Protein AF-0000000069455446 (afdb_homodimer)

Radius of gyration: 19.0 Å; Cα contacts (8 Å, |Δi|>4): 502; chains: 2; bounding box: 40×60×53 Å

Organism: Araneus ventricosus (NCBI:txid182803)

Solvent-accessible surface area (backbone atoms only — not comparable to full-atom values): 12863 Å² total; per-residue (Å²): 74,39,61,19,60,67,34,65,55,27,38,31,13,45,78,59,56,72,69,46,87,55,67,74,45,71,46,63,80,86,41,63,48,70,43,60,63,59,52,70,41,54,30,54,23,34,32,64,44,58,45,73,60,80,94,42,78,41,82,45,72,34,31,24,26,74,41,66,56,68,32,36,45,6,37,55,52,36,40,75,60,37,28,29,42,31,38,63,79,43,26,34,32,38,93,90,42,79,30,66,50,75,70,37,65,33,61,67,65,61,56,84,63,74,73,72,78,125,81,40,61,18,61,66,33,67,54,27,37,31,12,46,77,59,57,73,69,46,87,53,67,75,45,72,46,61,80,86,40,62,47,71,42,61,64,59,51,71,43,52,31,54,23,33,34,65,45,57,43,75,59,81,95,41,78,40,80,46,72,32,32,25,28,74,42,65,56,67,32,36,44,6,38,54,51,37,39,75,59,37,26,29,42,30,39,64,79,45,26,33,31,37,93,91,40,80,30,70,52,71,69,43,71,39,62,66,65,61,60,82,63,75,74,71,80,124

Secondary structure (DSSP, 8-state):
-EE-TT-SS-EEEHHHHTTSSSPPEEPPTT-EEE-TTS-EEEEEEEEEEEEEETTEEEEEEEEEE--SSSEEE-HHHHHHTT-EEETTTTEEEETTEEEESS--------S-------/-EE-TT-SS-EEEHHHHTTSSSPPEEPPTT-EEE-TTS-EEEEEEEEEEEEEETTEEEEEEEEEE--SSSEEE-HHHHHHTT-EEETTTTEEEETTEEEESS--------S-------

pLDDT: mean 84.2, std 21.76, range [18.45, 97.38]

Foldseek 3Di:
DAEDAPFAAKAAEAVLVVVDPWDWAADDQPDWDADPVRDTWGFGTKTWDWDDAVPDIDTDMHIYTHDDDRIYHYPVRCVVQVWDQDPPVQWIDGPHDTGHRPVCVCPCPPRPPPPPPD/DAEDAPFAFKAAEAVLVVVDPWDWAADDQPDWDADPVRDTWGFGTKTWDWDDAVPDIDTDMHIYTHDDDRIYHYPVRCVVQVWDQDPPVQWIDGPHDTGHRPVPVCCCPPRPPPPPPD

Structure (mmCIF, N/CA/C/O backbone):
data_AF-0000000069455446-model_v1
#
loop_
_entity.id
_entity.type
_entity.pdbx_description
1 polymer 'Peptidase A2 domain-containing protein'
#
loop_
_atom_site.group_PDB
_atom_site.id
_atom_site.type_symbol
_atom_site.label_atom_id
_atom_site.label_alt_id
_atom_site.label_comp_id
_atom_site.label_asym_id
_atom_site.label_entity_id
_atom_site.label_seq_id
_atom_site.pdbx_PDB_ins_code
_atom_site.Cartn_x
_atom_site.Cartn_y
_atom_site.Cartn_z
_atom_site.occupancy
_atom_site.B_iso_or_equiv
_atom_site.auth_seq_id
_atom_site.auth_comp_id
_atom_site.auth_asym_id
_atom_site.auth_atom_id
_atom_site.pdbx_PDB_model_num
ATOM 1 N N . MET A 1 1 ? 3.137 5.133 11.484 1 77.19 1 MET A N 1
ATOM 2 C CA . MET A 1 1 ? 3.039 5.609 10.109 1 77.19 1 MET A CA 1
ATOM 3 C C . MET A 1 1 ? 3.207 4.457 9.125 1 77.19 1 MET A C 1
ATOM 5 O O . MET A 1 1 ? 4.039 3.572 9.328 1 77.19 1 MET A O 1
ATOM 9 N N . LEU A 1 2 ? 2.299 4.398 8.242 1 90.56 2 LEU A N 1
ATOM 10 C CA . LEU A 1 2 ? 2.311 3.32 7.258 1 90.56 2 LEU A CA 1
ATOM 11 C C . LEU A 1 2 ? 2.717 3.844 5.883 1 90.56 2 LEU A C 1
ATOM 13 O O . LEU A 1 2 ? 2.125 4.801 5.379 1 90.56 2 LEU A O 1
ATOM 17 N N . VAL A 1 3 ? 3.84 3.34 5.32 1 94.88 3 VAL A N 1
ATOM 18 C CA . VAL A 1 3 ? 4.215 3.6 3.934 1 94.88 3 VAL A CA 1
ATOM 19 C C . VAL A 1 3 ? 3.453 2.656 3.004 1 94.88 3 VAL A C 1
ATOM 21 O O . VAL A 1 3 ? 3.578 1.435 3.113 1 94.88 3 VAL A O 1
ATOM 24 N N . ASP A 1 4 ? 2.652 3.262 2.139 1 94.06 4 ASP A N 1
ATOM 25 C CA . ASP A 1 4 ? 1.711 2.467 1.359 1 94.06 4 ASP A CA 1
ATOM 26 C C . ASP A 1 4 ? 1.773 2.834 -0.121 1 94.06 4 ASP A C 1
ATOM 28 O O . ASP A 1 4 ? 1.148 3.807 -0.552 1 94.06 4 ASP A O 1
ATOM 32 N N . THR A 1 5 ? 2.414 1.989 -0.936 1 95.62 5 THR A N 1
ATOM 33 C CA . THR A 1 5 ? 2.539 2.23 -2.369 1 95.62 5 THR A CA 1
ATOM 34 C C . THR A 1 5 ? 1.272 1.8 -3.102 1 95.62 5 THR A C 1
ATOM 36 O O . THR A 1 5 ? 1.159 1.981 -4.316 1 95.62 5 THR A O 1
ATOM 39 N N . GLY A 1 6 ? 0.285 1.281 -2.436 1 95.06 6 GLY A N 1
ATOM 40 C CA . GLY A 1 6 ? -1.022 0.986 -3 1 95.06 6 GLY A CA 1
ATOM 41 C C . GLY A 1 6 ? -2.018 2.117 -2.822 1 95.06 6 GLY A C 1
ATOM 42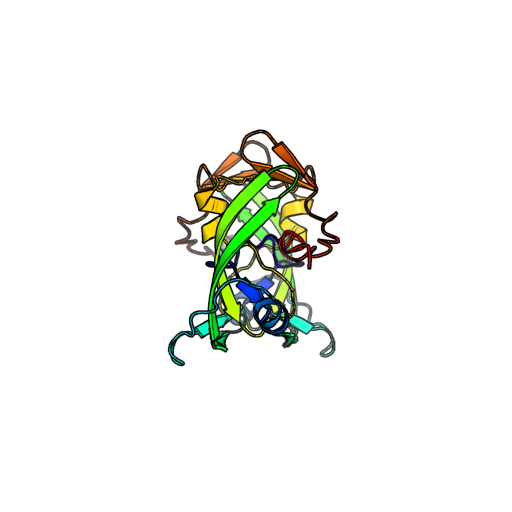 O O . GLY A 1 6 ? -3.084 2.115 -3.441 1 95.06 6 GLY A O 1
ATOM 43 N N . ALA A 1 7 ? -1.676 3.057 -1.975 1 95.62 7 ALA A N 1
ATOM 44 C CA . ALA A 1 7 ? -2.525 4.223 -1.75 1 95.62 7 ALA A CA 1
ATOM 45 C C . ALA A 1 7 ? -2.127 5.375 -2.668 1 95.62 7 ALA A C 1
ATOM 47 O O . ALA A 1 7 ? -0.964 5.785 -2.691 1 95.62 7 ALA A O 1
ATOM 48 N N . THR A 1 8 ? -3.09 5.926 -3.291 1 95.31 8 THR A N 1
ATOM 49 C CA . THR A 1 8 ? -2.799 7 -4.234 1 95.31 8 THR A CA 1
ATOM 50 C C . THR A 1 8 ? -2.496 8.305 -3.498 1 95.31 8 THR A C 1
ATOM 52 O O . THR A 1 8 ? -1.618 9.062 -3.906 1 95.31 8 THR A O 1
ATOM 55 N N . VAL A 1 9 ? -3.211 8.438 -2.389 1 96.25 9 VAL A N 1
ATOM 56 C CA . VAL A 1 9 ? -3.051 9.695 -1.67 1 96.25 9 VAL A CA 1
ATOM 57 C C . VAL A 1 9 ? -2.654 9.422 -0.222 1 96.25 9 VAL A C 1
ATOM 59 O O . VAL A 1 9 ? -2.846 8.312 0.279 1 96.25 9 VAL A O 1
ATOM 62 N N . THR A 1 10 ? -2.125 10.398 0.415 1 96.31 10 THR A N 1
ATOM 63 C CA . THR A 1 10 ? -1.765 10.344 1.828 1 96.31 10 THR A CA 1
ATOM 64 C C . THR A 1 10 ? -2.98 10.625 2.707 1 96.31 10 THR A C 1
ATOM 66 O O . THR A 1 10 ? -3.709 11.594 2.473 1 96.31 10 THR A O 1
ATOM 69 N N . LEU A 1 11 ? -3.146 9.781 3.689 1 96.69 11 LEU A N 1
ATOM 70 C CA . LEU A 1 11 ? -4.367 9.836 4.484 1 96.69 11 LEU A CA 1
ATOM 71 C C . LEU A 1 11 ? -4.043 10.016 5.965 1 96.69 11 LEU A C 1
ATOM 73 O O . LEU A 1 11 ? -3.078 9.438 6.469 1 96.69 11 LEU A O 1
ATOM 77 N N . LEU A 1 12 ? -4.844 10.773 6.598 1 96.5 12 LEU A N 1
ATOM 78 C CA . LEU A 1 12 ? -4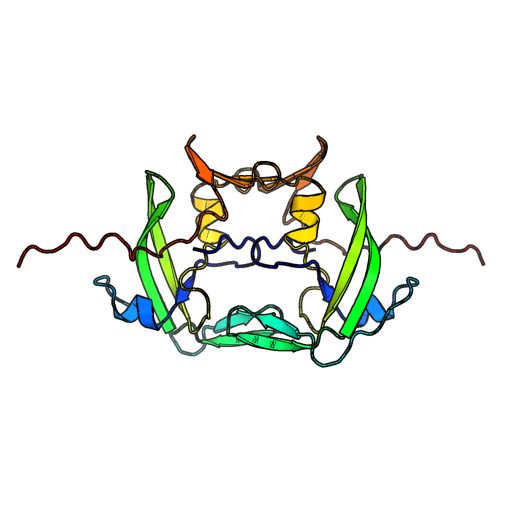.844 10.961 8.047 1 96.5 12 LEU A CA 1
ATOM 79 C C . LEU A 1 12 ? -6.164 10.508 8.656 1 96.5 12 LEU A C 1
ATOM 81 O O . LEU A 1 12 ? -7.234 10.82 8.125 1 96.5 12 LEU A O 1
ATOM 85 N N . ARG A 1 13 ? -6.02 9.797 9.664 1 96.31 13 ARG A N 1
ATOM 86 C CA . ARG A 1 13 ? -7.215 9.297 10.336 1 96.31 13 ARG A CA 1
ATOM 87 C C . ARG A 1 13 ? -8.039 10.438 10.914 1 96.31 13 ARG A C 1
ATOM 89 O O . ARG A 1 13 ? -7.488 11.383 11.484 1 96.31 13 ARG A O 1
ATOM 96 N N . THR A 1 14 ? -9.312 10.273 10.945 1 95.5 14 THR A N 1
ATOM 97 C CA . THR A 1 14 ? -10.25 11.359 11.227 1 95.5 14 THR A CA 1
ATOM 98 C C . THR A 1 14 ? -10.055 11.875 12.648 1 95.5 14 THR A C 1
ATOM 100 O O . THR A 1 14 ? -10.031 13.094 12.875 1 95.5 14 THR A O 1
ATOM 103 N N . ASP A 1 15 ? -9.938 11.047 13.664 1 95.19 15 ASP A N 1
ATOM 104 C CA . ASP A 1 15 ? -9.836 11.477 15.055 1 95.19 15 ASP A CA 1
ATOM 105 C C . ASP A 1 15 ? -8.555 12.273 15.289 1 95.19 15 ASP A C 1
ATOM 107 O O . ASP A 1 15 ? -8.531 13.18 16.125 1 95.19 15 ASP A O 1
ATOM 111 N N . LEU A 1 16 ? -7.504 11.953 14.562 1 93.81 16 LEU A N 1
ATOM 112 C CA . LEU A 1 16 ? -6.25 12.68 14.695 1 93.81 16 LEU A CA 1
ATOM 113 C C . LEU A 1 16 ? -6.34 14.047 14.023 1 93.81 16 LEU A C 1
ATOM 115 O O . LEU A 1 16 ? -5.805 15.031 14.539 1 93.81 16 LEU A O 1
ATOM 119 N N . ALA A 1 17 ? -6.973 14.039 12.883 1 94 17 ALA A N 1
ATOM 120 C CA . ALA A 1 17 ? -7.145 15.305 12.172 1 94 17 ALA A CA 1
ATOM 121 C C . ALA A 1 17 ? -7.852 16.328 13.055 1 94 17 ALA A C 1
ATOM 123 O O . ALA A 1 17 ? -7.523 17.531 13.016 1 94 17 ALA A O 1
ATOM 124 N N . GLN A 1 18 ? -8.789 15.867 13.82 1 91.19 18 GLN A N 1
ATOM 125 C CA . GLN A 1 18 ? -9.609 16.75 14.648 1 91.19 18 GLN A CA 1
ATOM 126 C C . GLN A 1 18 ? -8.797 17.312 15.812 1 91.19 18 GLN A C 1
ATOM 128 O O . GLN A 1 18 ? -9.188 18.312 16.422 1 91.19 18 GLN A O 1
ATOM 133 N N . LYS A 1 19 ? -7.707 16.719 16.047 1 90.38 19 LYS A N 1
ATOM 134 C CA . LYS A 1 19 ? -6.879 17.141 17.172 1 90.38 19 LYS A CA 1
ATOM 135 C C . LYS A 1 19 ? -5.766 18.078 16.719 1 90.38 19 LYS A C 1
ATOM 137 O O . LYS A 1 19 ? -5.051 18.656 17.547 1 90.38 19 LYS A O 1
ATOM 142 N N . LEU A 1 20 ? -5.605 18.203 15.461 1 87.75 20 LEU A N 1
ATOM 143 C CA . LEU A 1 20 ? -4.531 19.031 14.945 1 87.75 20 LEU A CA 1
ATOM 144 C C . LEU A 1 20 ? -4.93 20.516 14.961 1 87.75 20 LEU A C 1
ATOM 146 O O . LEU A 1 20 ? -6.117 20.844 14.938 1 87.75 20 LEU A O 1
ATOM 150 N N . ARG A 1 21 ? -3.91 21.344 14.93 1 84.06 21 ARG A N 1
ATOM 151 C CA . ARG A 1 21 ? -4.129 22.797 14.922 1 84.06 21 ARG A CA 1
ATOM 152 C C . ARG A 1 21 ? -4.391 23.297 13.508 1 84.06 21 ARG A C 1
ATOM 154 O O . ARG A 1 21 ? -4.969 24.375 13.328 1 84.06 21 ARG A O 1
ATOM 161 N N . GLU A 1 22 ? -3.922 22.562 12.578 1 86.69 22 GLU A N 1
ATOM 162 C CA . GLU A 1 22 ? -4.098 22.953 11.18 1 86.69 22 GLU A CA 1
ATOM 163 C C . GLU A 1 22 ? -5.574 23.016 10.805 1 86.69 22 GLU A C 1
ATOM 165 O O . GLU A 1 22 ? -6.391 22.266 11.352 1 86.69 22 GLU A O 1
ATOM 170 N N . GLN A 1 23 ? -5.801 23.922 9.992 1 87.94 23 GLN A N 1
ATOM 171 C CA . GLN A 1 23 ? -7.176 24.078 9.539 1 87.94 23 GLN A CA 1
ATOM 172 C C . GLN A 1 23 ? -7.613 22.891 8.68 1 87.94 23 GLN A C 1
ATOM 174 O O . GLN A 1 23 ? -6.953 22.562 7.691 1 87.94 23 GLN A O 1
ATOM 179 N N . LEU A 1 24 ? -8.703 22.328 9.055 1 89.44 24 LEU A N 1
ATOM 180 C CA . LEU A 1 24 ? -9.352 21.266 8.273 1 89.44 24 LEU A CA 1
ATOM 181 C C . LEU A 1 24 ? -10.359 21.859 7.297 1 89.44 24 LEU A C 1
ATOM 183 O O . LEU A 1 24 ? -11.258 22.609 7.703 1 89.44 24 LEU A O 1
ATOM 187 N N . ILE A 1 25 ? -10.125 21.594 5.984 1 91.25 25 ILE A N 1
ATOM 188 C CA . ILE A 1 25 ? -11.07 22 4.949 1 91.25 25 ILE A CA 1
ATOM 189 C C . ILE A 1 25 ? -11.953 20.812 4.555 1 91.25 25 ILE A C 1
ATOM 191 O O . ILE A 1 25 ? -11.477 19.875 3.916 1 91.25 25 ILE A O 1
ATOM 195 N N . TYR A 1 26 ? -13.164 20.953 4.859 1 88.19 26 TYR A N 1
ATOM 196 C CA . TYR A 1 26 ? -14.086 19.859 4.602 1 88.19 26 TYR A CA 1
ATOM 197 C C . TYR A 1 26 ? -14.391 19.734 3.111 1 88.19 26 TYR A C 1
ATOM 199 O O . TYR A 1 26 ? -14.469 20.75 2.402 1 88.19 26 TYR A O 1
ATOM 207 N N . THR A 1 27 ? -14.336 18.531 2.658 1 81.88 27 THR A N 1
ATOM 208 C CA . THR A 1 27 ? -14.633 18.266 1.256 1 81.88 27 THR A CA 1
ATOM 209 C C . THR A 1 27 ? -16.078 17.781 1.087 1 81.88 27 THR A C 1
ATOM 211 O O . THR A 1 27 ? -16.719 17.375 2.057 1 81.88 27 THR A O 1
ATOM 214 N N . ALA A 1 28 ? -16.5 17.875 -0.213 1 79.62 28 ALA A N 1
ATOM 215 C CA . ALA A 1 28 ? -17.844 17.406 -0.529 1 79.62 28 ALA A CA 1
ATOM 216 C C . ALA A 1 28 ? -17.984 15.906 -0.268 1 79.62 28 ALA A C 1
ATOM 218 O O . ALA A 1 28 ? -17 15.164 -0.376 1 79.62 28 ALA A O 1
ATOM 219 N N . SER A 1 29 ? -19.188 15.539 0.011 1 73.06 29 SER A N 1
ATOM 220 C CA . SER A 1 29 ? -19.469 14.172 0.435 1 73.06 29 SER A CA 1
ATOM 221 C C . SER A 1 29 ? -19.344 13.195 -0.729 1 73.06 29 SER A C 1
ATOM 223 O O . SER A 1 29 ? -19.281 11.977 -0.524 1 73.06 29 SER A O 1
ATOM 225 N N . ASN A 1 30 ? -19.141 13.547 -1.867 1 82.94 30 ASN A N 1
ATOM 226 C CA . ASN A 1 30 ? -19.109 12.617 -2.992 1 82.94 30 ASN A CA 1
ATOM 227 C C . ASN A 1 30 ? -17.688 12.219 -3.359 1 82.94 30 ASN A C 1
ATOM 229 O O . ASN A 1 30 ? -17.484 11.422 -4.273 1 82.94 30 ASN A O 1
ATOM 233 N N . ILE A 1 31 ? -16.812 12.766 -2.625 1 83.88 31 ILE A N 1
ATOM 234 C CA . ILE A 1 31 ? -15.438 12.344 -2.816 1 83.88 31 ILE A CA 1
ATOM 235 C C . ILE A 1 31 ? -15.094 11.227 -1.835 1 83.88 31 ILE A C 1
ATOM 237 O O . ILE A 1 31 ? -15.359 11.344 -0.635 1 83.88 31 ILE A O 1
ATOM 241 N N . SER A 1 32 ? -14.641 10.078 -2.428 1 92.44 32 SER A N 1
ATOM 242 C CA . SER A 1 32 ? -14.406 8.938 -1.552 1 92.44 32 SER A CA 1
ATOM 243 C C . SER A 1 32 ? -13.047 8.297 -1.829 1 92.44 32 SER A C 1
ATOM 245 O O . SER A 1 32 ? -12.43 8.57 -2.859 1 92.44 32 SER A O 1
ATOM 247 N N . VAL A 1 33 ? -12.594 7.621 -0.844 1 92.31 33 VAL A N 1
ATOM 248 C CA . VAL A 1 33 ? -11.445 6.73 -0.967 1 92.31 33 VAL A CA 1
ATOM 249 C C . VAL A 1 33 ? -11.922 5.285 -1.102 1 92.31 33 VAL A C 1
ATOM 251 O O . VAL A 1 33 ? -12.812 4.848 -0.366 1 92.31 33 VAL A O 1
ATOM 254 N N . LYS A 1 34 ? -11.344 4.594 -2.098 1 94.88 34 LYS A N 1
ATOM 255 C CA . LYS A 1 34 ? -11.727 3.209 -2.359 1 94.88 34 LYS A CA 1
ATOM 256 C C . LYS A 1 34 ? -10.68 2.24 -1.811 1 94.88 34 LYS A C 1
ATOM 258 O O . LYS A 1 34 ? -9.477 2.449 -1.991 1 94.88 34 LYS A O 1
ATOM 263 N N . THR A 1 35 ? -11.172 1.222 -1.132 1 94.94 35 THR A N 1
ATOM 264 C CA . THR A 1 35 ? -10.273 0.232 -0.547 1 94.94 35 THR A CA 1
ATOM 265 C C . THR A 1 35 ? -10.047 -0.93 -1.511 1 94.94 35 THR A C 1
ATOM 267 O O . THR A 1 35 ? -10.633 -0.963 -2.598 1 94.94 35 THR A O 1
ATOM 270 N N . ALA A 1 36 ? -9.234 -1.883 -1.102 1 93.88 36 ALA A N 1
ATOM 271 C CA . ALA A 1 36 ? -8.875 -3.037 -1.924 1 93.88 36 ALA A CA 1
ATOM 272 C C . ALA A 1 36 ? -10.117 -3.857 -2.281 1 93.88 36 ALA A C 1
ATOM 274 O O . ALA A 1 36 ? -10.172 -4.48 -3.344 1 93.88 36 ALA A O 1
ATOM 275 N N . THR A 1 37 ? -11.133 -3.85 -1.436 1 94.69 37 THR A N 1
ATOM 276 C CA . THR A 1 37 ? -12.328 -4.648 -1.669 1 94.69 37 THR A CA 1
ATOM 277 C C . THR A 1 37 ? -13.359 -3.861 -2.48 1 94.69 37 THR A C 1
ATOM 279 O O . THR A 1 37 ? -14.406 -4.391 -2.84 1 94.69 37 THR A O 1
ATOM 282 N N . GLY A 1 38 ? -13.078 -2.592 -2.715 1 94 38 GLY A N 1
ATOM 283 C CA . GLY A 1 38 ? -14 -1.751 -3.459 1 94 38 GLY A CA 1
ATOM 284 C C . GLY A 1 38 ? -14.906 -0.921 -2.564 1 94 38 GLY A C 1
ATOM 285 O O . GLY A 1 38 ? -15.688 -0.105 -3.051 1 94 38 GLY A O 1
ATOM 286 N N . GLU A 1 39 ? -14.789 -1.171 -1.316 1 92.69 39 GLU A N 1
ATOM 287 C CA . GLU A 1 39 ? -15.555 -0.353 -0.383 1 92.69 39 GLU A CA 1
ATOM 288 C C . GLU A 1 39 ? -15.109 1.105 -0.431 1 92.69 39 GLU A C 1
ATOM 290 O O . GLU A 1 39 ? -13.914 1.393 -0.518 1 92.69 39 GLU A O 1
ATOM 295 N N . LYS A 1 40 ? -16.078 1.927 -0.276 1 92.44 40 LYS A N 1
ATOM 296 C CA . LYS A 1 40 ? -15.789 3.357 -0.307 1 92.44 40 LYS A CA 1
ATOM 297 C C . LYS A 1 40 ? -15.977 3.986 1.071 1 92.44 40 LYS A C 1
ATOM 299 O O . LYS A 1 40 ? -16.906 3.635 1.798 1 92.44 40 LYS A O 1
ATOM 304 N N . THR A 1 41 ? -15.062 4.816 1.396 1 92.31 41 THR A N 1
ATOM 305 C CA . THR A 1 41 ? -15.234 5.68 2.559 1 92.31 41 THR A CA 1
ATOM 306 C C . THR A 1 41 ? -15.109 7.148 2.164 1 92.31 41 THR A C 1
ATOM 308 O O . THR A 1 41 ? -14.305 7.5 1.302 1 92.31 41 THR A O 1
ATOM 311 N N . GLU A 1 42 ? -15.891 7.887 2.807 1 93.06 42 GLU A N 1
ATOM 312 C CA . GLU A 1 42 ? -15.906 9.312 2.492 1 93.06 42 GLU A CA 1
ATOM 313 C C . GLU A 1 42 ? -14.578 9.977 2.846 1 93.06 42 GLU A C 1
ATOM 315 O O . GLU A 1 42 ? -14.008 9.703 3.902 1 93.06 42 GLU A O 1
ATOM 320 N N . ARG A 1 43 ? -14.109 10.789 1.923 1 94.31 43 ARG A N 1
ATOM 321 C CA . ARG A 1 43 ? -13.039 11.727 2.258 1 94.31 43 ARG A CA 1
ATOM 322 C C . ARG A 1 43 ? -13.586 12.938 3.006 1 94.31 43 ARG A C 1
ATOM 324 O O . ARG A 1 43 ? -14.227 13.805 2.406 1 94.31 43 ARG A O 1
ATOM 331 N N . ARG A 1 44 ? -13.359 13.102 4.227 1 94 44 ARG A N 1
ATOM 332 C CA . ARG A 1 44 ? -14 14.07 5.109 1 94 44 ARG A CA 1
ATOM 333 C C . ARG A 1 44 ? -13.422 15.461 4.898 1 94 44 ARG A C 1
ATOM 335 O O . ARG A 1 44 ? -14.109 16.469 5.121 1 94 44 ARG A O 1
ATOM 342 N N . GLY A 1 45 ? -12.203 15.492 4.508 1 95.69 45 GLY A N 1
ATOM 343 C CA . GLY A 1 45 ? -11.555 16.781 4.312 1 95.69 45 GLY A CA 1
ATOM 344 C C . GLY A 1 45 ? -10.078 16.672 3.992 1 95.69 45 GLY A C 1
ATOM 345 O O . GLY A 1 45 ? -9.602 15.602 3.609 1 95.69 45 GLY A O 1
ATOM 346 N N . LYS A 1 46 ? -9.5 17.844 3.943 1 95.44 46 LYS A N 1
ATOM 347 C CA . LYS A 1 46 ? -8.07 17.906 3.695 1 95.44 46 LYS A CA 1
ATOM 348 C C . LYS A 1 46 ? -7.406 18.969 4.57 1 95.44 46 LYS A C 1
ATOM 350 O O . LYS A 1 46 ? -8.07 19.906 5.027 1 95.44 46 LYS A O 1
ATOM 355 N N . LEU A 1 47 ? -6.168 18.812 4.832 1 95 47 LEU A N 1
ATOM 356 C CA . LEU A 1 47 ? -5.363 19.812 5.543 1 95 47 LEU A CA 1
ATOM 357 C C . LEU A 1 47 ? -3.908 19.75 5.098 1 95 47 LEU A C 1
ATOM 359 O O . LEU A 1 47 ? -3.455 18.734 4.57 1 95 47 LEU A O 1
ATOM 363 N N . ASP A 1 48 ? -3.277 20.844 5.211 1 94.44 48 ASP A N 1
ATOM 364 C CA . ASP A 1 48 ? -1.838 20.906 4.977 1 94.44 48 ASP A CA 1
ATOM 365 C C . ASP A 1 48 ? -1.06 20.781 6.281 1 94.44 48 ASP A C 1
ATOM 367 O O . ASP A 1 48 ? -1.307 21.516 7.234 1 94.44 48 ASP A O 1
ATOM 371 N N . ALA A 1 49 ? -0.186 19.781 6.293 1 91.94 49 ALA A N 1
ATOM 372 C CA . ALA A 1 49 ? 0.568 19.562 7.523 1 91.94 49 ALA A CA 1
ATOM 373 C C . ALA A 1 49 ? 2.023 19.234 7.223 1 91.94 49 ALA A C 1
ATOM 375 O O . ALA A 1 49 ? 2.373 18.922 6.078 1 91.94 49 ALA A O 1
ATOM 376 N N . SER A 1 50 ? 2.828 19.391 8.25 1 89.75 50 SER A N 1
ATOM 377 C CA . SER A 1 50 ? 4.223 18.969 8.172 1 89.75 50 SER A CA 1
ATOM 378 C C . SER A 1 50 ? 4.391 17.516 8.648 1 89.75 50 SER A C 1
ATOM 380 O O . SER A 1 50 ? 3.982 17.172 9.758 1 89.75 50 SER A O 1
ATOM 382 N N . ASN A 1 51 ? 4.891 16.672 7.762 1 87.5 51 ASN A N 1
ATOM 383 C CA . ASN A 1 51 ? 5.203 15.289 8.102 1 87.5 51 ASN A CA 1
ATOM 384 C C . ASN A 1 51 ? 6.691 15.102 8.383 1 87.5 51 ASN A C 1
ATOM 386 O O . ASN A 1 51 ? 7.535 15.656 7.676 1 87.5 51 ASN A O 1
ATOM 390 N N . GLU A 1 52 ? 6.91 14.414 9.43 1 87.5 52 GLU A N 1
ATOM 391 C CA . GLU A 1 52 ? 8.312 14.172 9.758 1 87.5 52 GLU A CA 1
ATOM 392 C C . GLU A 1 52 ? 8.719 12.734 9.422 1 87.5 52 GLU A C 1
ATOM 394 O O . GLU A 1 52 ? 8.039 11.789 9.828 1 87.5 52 GLU A O 1
ATOM 399 N N . CYS A 1 53 ? 9.727 12.594 8.695 1 86.19 53 CYS A N 1
ATOM 400 C CA . CYS A 1 53 ? 10.375 11.312 8.398 1 86.19 53 CYS A CA 1
ATOM 401 C C . CYS A 1 53 ? 11.859 11.359 8.742 1 86.19 53 CYS A C 1
ATOM 403 O O . CYS A 1 53 ? 12.633 12.023 8.047 1 86.19 53 CYS A O 1
ATOM 405 N N . GLY A 1 54 ? 12.219 10.578 9.758 1 86.44 54 GLY A N 1
ATOM 406 C CA . GLY A 1 54 ? 13.578 10.75 10.242 1 86.44 54 GLY A CA 1
ATOM 407 C C . GLY A 1 54 ? 13.844 12.148 10.773 1 86.44 54 GLY A C 1
ATOM 408 O O . GLY A 1 54 ? 13.109 12.648 11.625 1 86.44 54 GLY A O 1
ATOM 409 N N . SER A 1 55 ? 14.859 12.789 10.227 1 89.12 55 SER A N 1
ATOM 410 C CA . SER A 1 55 ? 15.242 14.117 10.688 1 89.12 55 SER A CA 1
ATOM 411 C C . SER A 1 55 ? 14.672 15.211 9.789 1 89.12 55 SER A C 1
ATOM 413 O O . SER A 1 55 ? 14.906 16.391 10.016 1 89.12 55 SER A O 1
ATOM 415 N N . ARG A 1 56 ? 13.859 14.797 8.859 1 89 56 ARG A N 1
ATOM 416 C CA . ARG A 1 56 ? 13.391 15.773 7.879 1 89 56 ARG A CA 1
ATOM 417 C C . ARG A 1 56 ? 11.891 16.016 8.023 1 89 56 ARG A C 1
ATOM 419 O O . ARG A 1 56 ? 11.148 15.133 8.445 1 89 56 ARG A O 1
ATOM 426 N N . LYS A 1 57 ? 11.547 17.219 7.648 1 91.94 57 LYS A N 1
ATOM 427 C CA . LYS A 1 57 ? 10.148 17.641 7.621 1 91.94 57 LYS A CA 1
ATOM 428 C C . LYS A 1 57 ? 9.664 17.844 6.191 1 91.94 57 LYS A C 1
ATOM 430 O O . LYS A 1 57 ? 10.391 18.391 5.359 1 91.94 57 LYS A O 1
ATOM 435 N N . PHE A 1 58 ? 8.477 17.422 5.93 1 93.5 58 PHE A N 1
ATOM 436 C CA . PHE A 1 58 ? 7.879 17.531 4.605 1 93.5 58 PHE A CA 1
ATOM 437 C C . PHE A 1 58 ? 6.504 18.188 4.684 1 93.5 58 PHE A C 1
ATOM 439 O O . PHE A 1 58 ? 5.645 17.734 5.445 1 93.5 58 PHE A O 1
ATOM 446 N N . GLN A 1 59 ? 6.359 19.266 3.955 1 95.25 59 GLN A N 1
ATOM 447 C CA . GLN A 1 59 ? 5.031 19.859 3.842 1 95.25 59 GLN A CA 1
ATOM 448 C C . GLN A 1 59 ? 4.211 19.172 2.754 1 95.25 59 GLN A C 1
ATOM 450 O O . GLN A 1 59 ? 4.664 19.047 1.612 1 95.25 59 GLN A O 1
ATOM 455 N N . HIS A 1 60 ? 3.049 18.766 3.154 1 96.44 60 HIS A N 1
ATOM 456 C CA . HIS A 1 60 ? 2.225 18.047 2.186 1 96.44 60 HIS A CA 1
ATOM 457 C C . HIS A 1 60 ? 0.748 18.109 2.566 1 96.44 60 HIS A C 1
ATOM 459 O O . HIS A 1 60 ? 0.412 18.297 3.738 1 96.44 60 HIS A O 1
ATOM 465 N N . ARG A 1 61 ? -0.048 18 1.604 1 96.38 61 ARG A N 1
ATOM 466 C CA . ARG A 1 61 ? -1.492 17.922 1.794 1 96.38 61 ARG A CA 1
ATOM 467 C C . ARG A 1 61 ? -1.901 16.516 2.25 1 96.38 61 ARG A C 1
ATOM 469 O O . ARG A 1 61 ? -1.461 15.523 1.678 1 96.38 61 ARG A O 1
ATOM 476 N N . LEU A 1 62 ? -2.658 16.469 3.289 1 96.06 62 LEU A N 1
ATOM 477 C CA . LEU A 1 62 ? -3.227 15.219 3.799 1 96.06 62 LEU A CA 1
ATOM 478 C C . LEU A 1 62 ? -4.742 15.203 3.615 1 96.06 62 LEU A C 1
ATOM 480 O O . LEU A 1 62 ? -5.402 16.234 3.77 1 96.06 62 LEU A O 1
ATOM 484 N N . TYR A 1 63 ? -5.246 14.055 3.324 1 96.69 63 TYR A N 1
ATOM 485 C CA . TYR A 1 63 ? -6.691 13.875 3.26 1 96.69 63 TYR A CA 1
ATOM 486 C C . TYR A 1 63 ? -7.195 13.086 4.465 1 96.69 63 TYR A C 1
ATOM 488 O O . TYR A 1 63 ? -6.512 12.18 4.953 1 96.69 63 TYR A O 1
ATOM 496 N N . VAL A 1 64 ? -8.344 13.43 4.867 1 97.06 64 VAL A N 1
ATOM 497 C CA . VAL A 1 64 ? -8.883 12.875 6.105 1 97.06 64 VAL A CA 1
ATOM 498 C C . VAL A 1 64 ? -9.969 11.852 5.781 1 97.06 64 VAL A C 1
ATOM 500 O O . VAL A 1 64 ? -10.891 12.141 5.012 1 97.06 64 VAL A O 1
ATOM 503 N N . ALA A 1 65 ? -9.883 10.688 6.301 1 96.56 65 ALA A N 1
ATOM 504 C CA . ALA A 1 65 ? -10.867 9.625 6.113 1 96.56 65 ALA A CA 1
ATOM 505 C C . ALA A 1 65 ? -10.914 8.703 7.328 1 96.56 65 ALA A C 1
ATOM 507 O O . ALA A 1 65 ? -10.008 8.719 8.164 1 96.56 65 ALA A O 1
ATOM 508 N N . ASP A 1 66 ? -12.039 7.926 7.477 1 95.75 66 ASP A N 1
ATOM 509 C CA . ASP A 1 66 ? -12.18 6.957 8.562 1 95.75 66 ASP A CA 1
ATOM 510 C C . ASP A 1 66 ? -11.383 5.688 8.266 1 95.75 66 ASP A C 1
ATOM 512 O O . ASP A 1 66 ? -11.953 4.672 7.855 1 95.75 66 ASP A O 1
ATOM 516 N N . ILE A 1 67 ? -10.109 5.805 8.562 1 95.94 67 ILE A N 1
ATOM 517 C CA . ILE A 1 67 ? -9.211 4.668 8.375 1 95.94 67 ILE A CA 1
ATOM 518 C C . ILE A 1 67 ? -8.734 4.16 9.742 1 95.94 67 ILE A C 1
ATOM 520 O O . ILE A 1 67 ? -8.945 4.816 10.758 1 95.94 67 ILE A O 1
ATOM 524 N N . THR A 1 68 ? -8.172 2.945 9.719 1 95.44 68 THR A N 1
ATOM 525 C CA . THR A 1 68 ? -7.746 2.326 10.969 1 95.44 68 THR A CA 1
ATOM 526 C C . THR A 1 68 ? -6.352 2.809 11.359 1 95.44 68 THR A C 1
ATOM 528 O O . THR A 1 68 ? -6.09 3.076 12.539 1 95.44 68 THR A O 1
ATOM 531 N N . ASP A 1 69 ? -5.398 2.912 10.398 1 94.31 69 ASP A N 1
ATOM 532 C CA . ASP A 1 69 ? -4.059 3.416 10.664 1 94.31 69 ASP A CA 1
ATOM 533 C C . ASP A 1 69 ? -4.082 4.918 10.953 1 94.31 69 ASP A C 1
ATOM 535 O O . ASP A 1 69 ? -4.863 5.656 10.352 1 94.31 69 ASP A O 1
ATOM 539 N N . PRO A 1 70 ? -3.246 5.336 11.797 1 94.12 70 PRO A N 1
ATOM 540 C CA . PRO A 1 70 ? -3.203 6.773 12.078 1 94.12 70 PRO A CA 1
ATOM 541 C C . PRO A 1 70 ? -2.85 7.609 10.852 1 94.12 70 PRO A C 1
ATOM 543 O O . PRO A 1 70 ? -3.43 8.672 10.641 1 94.12 70 PRO A O 1
ATOM 546 N N . TYR A 1 71 ? -1.888 7.082 10.094 1 94.19 71 TYR A N 1
ATOM 547 C CA . TYR A 1 71 ? -1.324 7.781 8.953 1 94.19 71 TYR A CA 1
ATOM 548 C C . TYR A 1 71 ? -0.917 6.801 7.855 1 94.19 71 TYR A C 1
ATOM 550 O O . TYR A 1 71 ? -0.329 5.754 8.141 1 94.19 71 TYR A O 1
ATOM 558 N N . ILE A 1 72 ? -1.333 7.172 6.699 1 94.81 72 ILE A N 1
ATOM 559 C CA . ILE A 1 72 ? -0.899 6.402 5.539 1 94.81 72 ILE A CA 1
ATOM 560 C C . ILE A 1 72 ? -0.195 7.324 4.547 1 94.81 72 ILE A C 1
ATOM 562 O O . ILE A 1 72 ? -0.807 8.242 4 1 94.81 72 ILE A O 1
ATOM 566 N N . LEU A 1 73 ? 1.084 7.102 4.316 1 95.69 73 LEU A N 1
ATOM 567 C CA . LEU A 1 73 ? 1.82 7.828 3.285 1 95.69 73 LEU A CA 1
ATOM 568 C C . LEU A 1 73 ? 1.622 7.18 1.919 1 95.69 73 LEU A C 1
ATOM 570 O O . LEU A 1 73 ? 2.104 6.07 1.678 1 95.69 73 LEU A O 1
ATOM 574 N N . GLY A 1 74 ? 0.967 7.93 1.097 1 95.75 74 GLY A N 1
ATOM 575 C CA . GLY A 1 74 ? 0.634 7.387 -0.212 1 95.75 74 GLY A CA 1
ATOM 576 C C . GLY A 1 74 ? 1.596 7.828 -1.3 1 95.75 74 GLY A C 1
ATOM 577 O O . GLY A 1 74 ? 2.596 8.492 -1.021 1 95.75 74 GLY A O 1
ATOM 578 N N . LEU A 1 75 ? 1.217 7.465 -2.49 1 96.44 75 LEU A N 1
ATOM 579 C CA . LEU A 1 75 ? 2.061 7.711 -3.654 1 96.44 75 LEU A CA 1
ATOM 580 C C . LEU A 1 75 ? 2.234 9.211 -3.895 1 96.44 75 LEU A C 1
ATOM 582 O O . LEU A 1 75 ? 3.291 9.648 -4.355 1 96.44 75 LEU A O 1
ATOM 586 N N . ASP A 1 76 ? 1.27 10.016 -3.623 1 96.06 76 ASP A N 1
ATOM 587 C CA . ASP A 1 76 ? 1.373 11.461 -3.838 1 96.06 76 ASP A CA 1
ATOM 588 C C . ASP A 1 76 ? 2.531 12.055 -3.037 1 96.06 76 ASP A C 1
ATOM 590 O O . ASP A 1 76 ? 3.301 12.859 -3.559 1 96.06 76 ASP A O 1
ATOM 594 N N . PHE A 1 77 ? 2.676 11.547 -1.868 1 95.94 77 PHE A N 1
ATOM 595 C CA . PHE A 1 77 ? 3.762 11.984 -0.999 1 95.94 77 PHE A CA 1
ATOM 596 C C . PHE A 1 77 ? 5.078 11.328 -1.405 1 95.94 77 PHE A C 1
ATOM 598 O O . PHE A 1 77 ? 6.09 12.008 -1.582 1 95.94 77 PHE A O 1
ATOM 605 N N . LEU A 1 78 ? 5.102 10.07 -1.559 1 96 78 LEU A N 1
ATOM 606 C CA . LEU A 1 78 ? 6.309 9.289 -1.805 1 96 78 LEU A CA 1
ATOM 607 C C . LEU A 1 78 ? 6.977 9.719 -3.107 1 96 78 LEU A C 1
ATOM 609 O O . LEU A 1 78 ? 8.203 9.836 -3.174 1 96 78 LEU A O 1
ATOM 613 N N . LYS A 1 79 ? 6.145 9.969 -4.113 1 96.75 79 LYS A N 1
ATOM 614 C CA . LYS A 1 79 ? 6.684 10.414 -5.395 1 96.75 79 LYS A CA 1
ATOM 615 C C . LYS A 1 79 ? 7.176 11.859 -5.312 1 96.75 79 LYS A C 1
ATOM 617 O O . LYS A 1 79 ? 8.266 12.18 -5.801 1 96.75 79 LYS A O 1
ATOM 622 N N . LYS A 1 80 ? 6.379 12.688 -4.719 1 97.19 80 LYS A N 1
ATOM 623 C CA . LYS A 1 80 ? 6.719 14.102 -4.613 1 97.19 80 LYS A CA 1
ATOM 624 C C . LYS A 1 80 ? 8.102 14.289 -3.996 1 97.19 80 LYS A C 1
ATOM 626 O O . LYS A 1 80 ? 8.859 15.172 -4.418 1 97.19 80 LYS A O 1
ATOM 631 N N . PHE A 1 81 ? 8.422 13.453 -3.014 1 96.94 81 PHE A N 1
ATOM 632 C CA . PHE A 1 81 ? 9.656 13.672 -2.266 1 96.94 81 PHE A CA 1
ATOM 633 C C . PHE A 1 81 ? 10.68 12.594 -2.586 1 96.94 81 PHE A C 1
ATOM 635 O O . PHE A 1 81 ? 11.617 12.367 -1.815 1 96.94 81 PHE A O 1
ATOM 642 N N . ASN A 1 82 ? 10.438 11.828 -3.602 1 96.88 82 ASN A N 1
ATOM 643 C CA . ASN A 1 82 ? 11.398 10.914 -4.211 1 96.88 82 ASN A CA 1
ATOM 644 C C . ASN A 1 82 ? 11.852 9.844 -3.227 1 96.88 82 ASN A C 1
ATOM 646 O O . ASN A 1 82 ? 13.047 9.594 -3.084 1 96.88 82 ASN A O 1
ATOM 650 N N . PHE A 1 83 ? 10.914 9.203 -2.652 1 96.56 83 PHE A N 1
ATOM 651 C CA . PHE A 1 83 ? 11.234 8.141 -1.712 1 96.56 83 PHE A CA 1
ATOM 652 C C . PHE A 1 83 ? 11.609 6.859 -2.451 1 96.56 83 PHE A C 1
ATOM 654 O O . PHE A 1 83 ? 11.062 6.57 -3.516 1 96.56 83 PHE A O 1
ATOM 661 N N . THR A 1 84 ? 12.516 6.176 -1.859 1 97.38 84 THR A N 1
ATOM 662 C CA . THR A 1 84 ? 12.797 4.781 -2.197 1 97.38 84 THR A CA 1
ATOM 663 C C . THR A 1 84 ? 12.492 3.867 -1.013 1 97.38 84 THR A C 1
ATOM 665 O O . THR A 1 84 ? 12.914 4.141 0.112 1 97.38 84 THR A O 1
ATOM 668 N N . VAL A 1 85 ? 11.711 2.846 -1.241 1 96.75 85 VAL A N 1
ATOM 669 C CA . VAL A 1 85 ? 11.422 1.847 -0.219 1 96.75 85 VAL A CA 1
ATOM 670 C C . VAL A 1 85 ? 12.266 0.6 -0.459 1 96.75 85 VAL A C 1
ATOM 672 O O . VAL A 1 85 ? 12.086 -0.1 -1.458 1 96.75 85 VAL A O 1
ATOM 675 N N . ASP A 1 86 ? 13.172 0.404 0.42 1 96.75 86 ASP A N 1
ATOM 676 C CA . ASP A 1 86 ? 14.086 -0.729 0.31 1 96.75 86 ASP A CA 1
ATOM 677 C C . ASP A 1 86 ? 13.68 -1.855 1.257 1 96.75 86 ASP A C 1
ATOM 679 O O . ASP A 1 86 ? 13.922 -1.776 2.463 1 96.75 86 ASP A O 1
ATOM 683 N N . LEU A 1 87 ? 13.117 -2.896 0.708 1 96.19 87 LEU A N 1
ATOM 684 C CA . LEU A 1 87 ? 12.586 -3.969 1.541 1 96.19 87 LEU A CA 1
ATOM 685 C C . LEU A 1 87 ? 13.664 -4.996 1.86 1 96.19 87 LEU A C 1
ATOM 687 O O . LEU A 1 87 ? 13.477 -5.855 2.723 1 96.19 87 LEU A O 1
ATOM 691 N N . GLU A 1 88 ? 14.766 -4.887 1.203 1 94.25 88 GLU A N 1
ATOM 692 C CA . GLU A 1 88 ? 15.922 -5.695 1.586 1 94.25 88 GLU A CA 1
ATOM 693 C C . GLU A 1 88 ? 16.531 -5.195 2.889 1 94.25 88 GLU A C 1
ATOM 695 O O . GLU A 1 88 ? 16.797 -5.98 3.805 1 94.25 88 GLU A O 1
ATOM 700 N N . GLU A 1 89 ? 16.719 -3.908 2.938 1 94.69 89 GLU A N 1
ATOM 701 C CA . GLU A 1 89 ? 17.328 -3.297 4.113 1 94.69 89 GLU A CA 1
ATOM 702 C C . GLU A 1 89 ? 16.266 -2.84 5.109 1 94.69 89 GLU A C 1
ATOM 704 O O . GLU A 1 89 ? 16.594 -2.395 6.211 1 94.69 89 GLU A O 1
ATOM 709 N N . ASN A 1 90 ? 14.992 -2.904 4.754 1 94.06 90 ASN A N 1
ATOM 710 C CA . ASN A 1 90 ? 13.859 -2.486 5.578 1 94.06 90 ASN A CA 1
ATOM 711 C C . ASN A 1 90 ? 13.969 -1.016 5.969 1 94.06 90 ASN A C 1
ATOM 713 O O . ASN A 1 90 ? 13.891 -0.673 7.148 1 94.06 90 ASN A O 1
ATOM 717 N N . GLU A 1 91 ? 14.148 -0.219 4.934 1 95.69 91 GLU A N 1
ATOM 718 C CA . GLU A 1 91 ? 14.258 1.219 5.156 1 95.69 91 GLU A CA 1
ATOM 719 C C . GLU A 1 91 ? 13.617 2.006 4.016 1 95.69 91 GLU A C 1
ATOM 721 O O . GLU A 1 91 ? 13.414 1.471 2.922 1 95.69 91 GLU A O 1
ATOM 726 N N . ILE A 1 92 ? 13.305 3.252 4.301 1 95.19 92 ILE A N 1
ATOM 727 C CA . ILE A 1 92 ? 12.953 4.223 3.27 1 95.19 92 ILE A CA 1
ATOM 728 C C . ILE A 1 92 ? 14.055 5.273 3.156 1 95.19 92 ILE A C 1
ATOM 730 O O . ILE A 1 92 ? 14.711 5.605 4.148 1 95.19 92 ILE A O 1
ATOM 734 N N . ARG A 1 93 ? 14.203 5.711 1.97 1 96 93 ARG A N 1
ATOM 735 C CA . ARG A 1 93 ? 15.258 6.68 1.713 1 96 93 ARG A CA 1
ATOM 736 C C . ARG A 1 93 ? 14.719 7.895 0.968 1 96 93 ARG A C 1
ATOM 738 O O . ARG A 1 93 ? 13.883 7.762 0.071 1 96 93 ARG A O 1
ATOM 745 N N . THR A 1 94 ? 15.141 8.961 1.38 1 95.25 94 THR A N 1
ATOM 746 C CA . THR A 1 94 ? 14.875 10.211 0.677 1 95.25 94 THR A CA 1
ATOM 747 C C . THR A 1 94 ? 15.914 11.266 1.032 1 95.25 94 THR A C 1
ATOM 749 O O . THR A 1 94 ? 16.375 11.328 2.174 1 95.25 94 THR A O 1
ATOM 752 N N . ARG A 1 95 ? 16.312 11.977 0.055 1 92.44 95 ARG A N 1
ATOM 753 C CA . ARG A 1 95 ? 17.219 13.102 0.263 1 92.44 95 ARG A CA 1
ATOM 754 C C . ARG A 1 95 ? 18.453 12.664 1.045 1 92.44 95 ARG A C 1
ATOM 756 O O . ARG A 1 95 ? 18.844 13.32 2.01 1 92.44 95 ARG A O 1
ATOM 763 N N . GLY A 1 96 ? 18.938 11.523 0.792 1 91.38 96 GLY A N 1
ATOM 764 C CA . GLY A 1 96 ? 20.172 11.039 1.368 1 91.38 96 GLY A CA 1
ATOM 765 C C . GLY A 1 96 ? 20 10.453 2.758 1 91.38 96 GLY A C 1
ATOM 766 O O . GLY A 1 96 ? 20.969 10.008 3.379 1 91.38 96 GLY A O 1
ATOM 767 N N . GLU A 1 97 ? 18.859 10.484 3.303 1 93.88 97 GLU A N 1
ATOM 768 C CA . GLU A 1 97 ? 18.594 9.93 4.629 1 93.88 97 GLU A CA 1
ATOM 769 C C . GLU A 1 97 ? 17.969 8.539 4.535 1 93.88 97 GLU A C 1
ATOM 771 O O . GLU A 1 97 ? 17.109 8.305 3.682 1 93.88 97 GLU A O 1
ATOM 776 N N . GLU A 1 98 ? 18.391 7.707 5.41 1 93.81 98 GLU A N 1
ATOM 777 C CA . GLU A 1 98 ? 17.828 6.363 5.555 1 93.81 98 GLU A CA 1
ATOM 778 C C . GLU A 1 98 ? 17.031 6.238 6.848 1 93.81 98 GLU A C 1
ATOM 780 O O . GLU A 1 98 ? 17.531 6.531 7.93 1 93.81 98 GLU A O 1
ATOM 785 N N . ILE A 1 99 ? 15.836 5.879 6.668 1 92.56 99 ILE A N 1
ATOM 786 C CA . ILE A 1 99 ? 14.93 5.781 7.809 1 92.56 99 ILE A CA 1
ATOM 787 C C . ILE A 1 99 ? 14.383 4.359 7.91 1 92.56 99 ILE A C 1
ATOM 789 O O . ILE A 1 99 ? 13.836 3.826 6.941 1 92.56 99 ILE A O 1
ATOM 793 N N . PRO A 1 100 ? 14.492 3.684 9 1 90 100 PRO A N 1
ATOM 794 C CA . PRO A 1 100 ? 13.93 2.338 9.141 1 90 100 PRO A CA 1
ATOM 795 C C . PRO A 1 100 ? 12.422 2.303 8.93 1 90 100 PRO A C 1
ATOM 797 O O . PRO A 1 100 ? 11.711 3.223 9.352 1 90 100 PRO A O 1
ATOM 800 N N . LEU A 1 101 ? 11.836 1.358 8.055 1 82.81 101 LEU A N 1
ATOM 801 C CA . LEU A 1 101 ? 10.422 1.225 7.738 1 82.81 101 LEU A CA 1
ATOM 802 C C . LEU A 1 101 ? 9.609 0.911 8.992 1 82.81 101 LEU A C 1
ATOM 804 O O . LEU A 1 101 ? 8.539 1.474 9.203 1 82.81 101 LEU A O 1
ATOM 808 N N . PHE A 1 102 ? 9.773 -0.422 9.727 1 62.5 102 PHE A N 1
ATOM 809 C CA . PHE A 1 102 ? 8.938 -0.903 10.82 1 62.5 102 PHE A CA 1
ATOM 810 C C . PHE A 1 102 ? 9.234 -0.134 12.102 1 62.5 102 PHE A C 1
ATOM 812 O O . PHE A 1 102 ? 8.648 -0.424 13.148 1 62.5 102 PHE A O 1
ATOM 819 N N . SER A 1 103 ? 10.43 0.386 12.203 1 48.06 103 SER A N 1
ATOM 820 C CA . SER A 1 103 ? 10.445 1.035 13.516 1 48.06 103 SER A CA 1
ATOM 821 C C . SER A 1 103 ? 9.195 1.884 13.727 1 48.06 103 SER A C 1
ATOM 823 O O . SER A 1 103 ? 9.148 2.707 14.641 1 48.06 103 SER A O 1
ATOM 825 N N . ALA A 1 104 ? 8.539 1.915 12.773 1 37.5 104 ALA A N 1
ATOM 826 C CA . ALA A 1 104 ? 7.398 2.822 12.82 1 37.5 104 ALA A CA 1
ATOM 827 C C . ALA A 1 104 ? 6.449 2.449 13.953 1 37.5 104 ALA A C 1
ATOM 829 O O . ALA A 1 104 ? 5.617 1.55 13.812 1 37.5 104 ALA A O 1
ATOM 830 N N . SER A 1 105 ? 6.727 1.673 14.945 1 34.38 105 SER A N 1
ATOM 831 C CA . SER A 1 105 ? 6 2.406 15.984 1 34.38 105 SER A CA 1
ATOM 832 C C . SER A 1 105 ? 5.836 3.875 15.609 1 34.38 105 SER A C 1
ATOM 834 O O . SER A 1 105 ? 6.762 4.672 15.773 1 34.38 105 SER A O 1
ATOM 836 N N . VAL A 1 106 ? 5.734 4.039 14.352 1 31.84 106 VAL A N 1
ATOM 837 C CA . VAL A 1 106 ? 5.391 5.449 14.18 1 31.84 106 VAL A CA 1
ATOM 838 C C . VAL A 1 106 ? 4.578 5.93 15.383 1 31.84 106 VAL A C 1
ATOM 840 O O . VAL A 1 106 ? 3.463 5.461 15.617 1 31.84 106 VAL A O 1
ATOM 843 N N . GLN A 1 107 ? 5.113 5.754 16.453 1 29.64 107 GLN A N 1
ATOM 844 C CA . GLN A 1 107 ? 4.434 6.695 17.328 1 29.64 107 GLN A CA 1
ATOM 845 C C . GLN A 1 107 ? 4.023 7.957 16.578 1 29.64 107 GLN A C 1
ATOM 847 O O . GLN A 1 107 ? 4.855 8.609 15.953 1 29.64 107 GLN A O 1
ATOM 852 N N . SER A 1 108 ? 3.033 7.77 15.727 1 31.06 108 SER A N 1
ATOM 853 C CA . SER A 1 108 ? 2.439 9.031 15.289 1 31.06 108 SER A CA 1
ATOM 854 C C . SER A 1 108 ? 2.791 10.164 16.234 1 31.06 108 SER A C 1
ATOM 856 O O . SER A 1 108 ? 2.344 10.188 17.391 1 31.06 108 SER A O 1
ATOM 858 N N . ARG A 1 109 ? 4.035 10.344 16.625 1 33 109 ARG A N 1
ATOM 859 C CA . ARG A 1 109 ? 3.98 11.703 17.156 1 33 109 ARG A CA 1
ATOM 860 C C . ARG A 1 109 ? 3.217 12.633 16.219 1 33 109 ARG A C 1
ATOM 862 O O . ARG A 1 109 ? 3.502 12.688 15.023 1 33 109 ARG A O 1
ATOM 869 N N . ALA A 1 110 ? 1.998 12.898 16.5 1 33.75 110 ALA A N 1
ATOM 870 C CA . ALA A 1 110 ? 1.315 14.016 15.844 1 33.75 110 ALA A CA 1
ATOM 871 C C . ALA A 1 110 ? 2.318 15.031 15.297 1 33.75 110 ALA A C 1
ATOM 873 O O . ALA A 1 110 ? 3.443 15.125 15.789 1 33.75 110 ALA A O 1
ATOM 874 N N . PRO A 1 111 ? 2.25 15.539 14.062 1 33.56 111 PRO A N 1
ATOM 875 C CA . PRO A 1 111 ? 3.123 16.688 13.789 1 33.56 111 PRO A CA 1
ATOM 876 C C . PRO A 1 111 ? 3.592 17.375 15.062 1 33.56 111 PRO A C 1
ATOM 878 O O . PRO A 1 111 ? 2.861 17.406 16.062 1 33.56 111 PRO A O 1
ATOM 881 N N . TYR A 1 112 ? 4.824 17.25 15.469 1 32.31 112 TYR A N 1
ATOM 882 C CA . TYR A 1 112 ? 5.266 18.156 16.531 1 32.31 112 TYR A CA 1
ATOM 883 C C . TYR A 1 112 ? 4.496 19.469 16.5 1 32.31 112 TYR A C 1
ATOM 885 O O . TYR A 1 112 ? 4.555 20.203 15.508 1 32.31 112 TYR A O 1
ATOM 893 N N . TRP A 1 113 ? 3.301 19.562 17.062 1 28.75 113 TRP A N 1
ATOM 894 C CA . TRP A 1 113 ? 2.666 20.844 17.375 1 28.75 113 TRP A CA 1
ATOM 895 C C . TRP A 1 113 ? 3.607 21.75 18.156 1 28.75 113 TRP A C 1
ATOM 897 O O . TRP A 1 113 ? 4.062 21.375 19.25 1 28.75 113 TRP A O 1
ATOM 907 N N . PRO A 1 114 ? 4.383 22.547 17.516 1 26.67 114 PRO A N 1
ATOM 908 C CA . PRO A 1 114 ? 5.059 23.484 18.422 1 26.67 114 PRO A CA 1
ATOM 909 C C . PRO A 1 114 ? 4.223 23.812 19.656 1 26.67 114 PRO A C 1
ATOM 911 O O . PRO A 1 114 ? 3.006 23.984 19.562 1 26.67 114 PRO A O 1
ATOM 914 N N . LYS A 1 115 ? 4.445 23.188 20.781 1 30.86 115 LYS A N 1
ATOM 915 C CA . LYS A 1 115 ? 3.855 23.688 22.016 1 30.86 115 LYS A CA 1
ATOM 916 C C . LYS A 1 115 ? 3.646 25.188 21.969 1 30.86 115 LYS A C 1
ATOM 918 O O . LYS A 1 115 ? 4.598 25.953 21.766 1 30.86 115 LYS A O 1
ATOM 923 N N . ARG A 1 116 ? 2.605 25.828 21.5 1 23.97 116 ARG A N 1
ATOM 924 C CA . ARG A 1 116 ? 2.359 27.188 21.984 1 23.97 116 ARG A CA 1
ATOM 925 C C . ARG A 1 116 ? 2.527 27.266 23.484 1 23.97 116 ARG A C 1
ATOM 927 O O . ARG A 1 116 ? 1.984 26.438 24.219 1 23.97 116 ARG A O 1
ATOM 934 N N . GLU A 1 117 ? 3.674 27.547 24 1 22.64 117 GLU A N 1
ATOM 935 C CA . GLU A 1 117 ? 3.691 28.141 25.328 1 22.64 117 GLU A CA 1
ATOM 936 C C . GLU A 1 117 ? 2.396 28.906 25.609 1 22.64 117 GLU A C 1
ATOM 938 O O . GLU A 1 117 ? 2.035 29.812 24.875 1 22.64 117 GLU A O 1
ATOM 943 N N . LEU A 1 118 ? 1.368 28.266 26.203 1 18.56 118 LEU A N 1
ATOM 944 C CA . LEU A 1 118 ? 0.632 29.234 27.031 1 18.56 118 LEU A CA 1
ATOM 945 C C . LEU A 1 118 ? 1.547 29.875 28.062 1 18.56 118 LEU A C 1
ATOM 947 O O . LEU A 1 118 ? 2.416 29.219 28.625 1 18.56 118 LEU A O 1
ATOM 951 N N . MET B 1 1 ? -0.825 -5.375 -12.148 1 77.06 1 MET B N 1
ATOM 952 C CA . MET B 1 1 ? -0.214 -5.777 -10.883 1 77.06 1 MET B CA 1
ATOM 953 C C . MET B 1 1 ? 0.058 -4.566 -10 1 77.06 1 MET B C 1
ATOM 955 O O . MET B 1 1 ? 0.475 -3.516 -10.492 1 77.06 1 MET B O 1
ATOM 959 N N . LEU B 1 2 ? -0.369 -4.684 -8.797 1 90.75 2 LEU B N 1
ATOM 960 C CA . LEU B 1 2 ? -0.205 -3.586 -7.852 1 90.75 2 LEU B CA 1
ATOM 961 C C . LEU B 1 2 ? 0.854 -3.922 -6.805 1 90.75 2 LEU B C 1
ATOM 963 O O . LEU B 1 2 ? 0.782 -4.969 -6.156 1 90.75 2 LEU B O 1
ATOM 967 N N . VAL B 1 3 ? 1.943 -3.127 -6.742 1 95 3 VAL B N 1
ATOM 968 C CA . VAL B 1 3 ? 2.92 -3.217 -5.664 1 95 3 VAL B CA 1
ATOM 969 C C . VAL B 1 3 ? 2.422 -2.436 -4.449 1 95 3 VAL B C 1
ATOM 971 O O . VAL B 1 3 ? 2.199 -1.226 -4.531 1 95 3 VAL B O 1
ATOM 974 N N . ASP B 1 4 ? 2.234 -3.164 -3.365 1 94.19 4 ASP B N 1
ATOM 975 C CA . ASP B 1 4 ? 1.553 -2.574 -2.217 1 94.19 4 ASP B CA 1
ATOM 976 C C . ASP B 1 4 ? 2.326 -2.834 -0.926 1 94.19 4 ASP B C 1
ATOM 978 O O . ASP B 1 4 ? 2.195 -3.9 -0.321 1 94.19 4 ASP B O 1
ATOM 982 N N . THR B 1 5 ? 3.027 -1.815 -0.413 1 95.62 5 THR B N 1
ATOM 983 C CA . THR B 1 5 ? 3.803 -1.942 0.817 1 95.62 5 THR B CA 1
ATOM 984 C C . THR B 1 5 ? 2.902 -1.788 2.041 1 95.62 5 THR B C 1
ATOM 986 O O . THR B 1 5 ? 3.365 -1.91 3.176 1 95.62 5 THR B O 1
ATOM 989 N N . GLY B 1 6 ? 1.64 -1.579 1.878 1 95.06 6 GLY B N 1
ATOM 990 C CA . GLY B 1 6 ? 0.666 -1.578 2.957 1 95.06 6 GLY B CA 1
ATOM 991 C C . GLY B 1 6 ? -0.005 -2.924 3.156 1 95.06 6 GLY B C 1
ATOM 992 O O . GLY B 1 6 ? -0.673 -3.146 4.168 1 95.06 6 GLY B O 1
ATOM 993 N N . ALA B 1 7 ? 0.156 -3.791 2.203 1 95.56 7 ALA B N 1
ATOM 994 C CA . ALA B 1 7 ? -0.401 -5.141 2.295 1 95.56 7 ALA B CA 1
ATOM 995 C C . ALA B 1 7 ? 0.612 -6.109 2.893 1 95.56 7 ALA B C 1
ATOM 997 O O . ALA B 1 7 ? 1.736 -6.227 2.4 1 95.56 7 ALA B O 1
ATOM 998 N N . THR B 1 8 ? 0.166 -6.844 3.836 1 95.19 8 THR B N 1
ATOM 999 C CA . THR B 1 8 ? 1.078 -7.762 4.508 1 95.19 8 THR B CA 1
ATOM 1000 C C . THR B 1 8 ? 1.342 -8.992 3.643 1 95.19 8 THR B C 1
ATOM 1002 O O . THR B 1 8 ? 2.463 -9.5 3.605 1 95.19 8 THR B O 1
ATOM 1005 N N . VAL B 1 9 ? 0.292 -9.352 2.936 1 96.12 9 VAL B N 1
ATOM 1006 C CA . VAL B 1 9 ? 0.426 -10.57 2.146 1 96.12 9 VAL B CA 1
ATOM 1007 C C . VAL B 1 9 ? 0.092 -10.281 0.685 1 96.12 9 VAL B C 1
ATOM 1009 O O . VAL B 1 9 ? -0.551 -9.273 0.376 1 96.12 9 VAL B O 1
ATOM 1012 N N . THR B 1 10 ? 0.523 -11.141 -0.172 1 96.19 10 THR B N 1
ATOM 1013 C CA . THR B 1 10 ? 0.224 -11.07 -1.598 1 96.19 10 THR B CA 1
ATOM 1014 C C . THR B 1 10 ? -1.14 -11.695 -1.894 1 96.19 10 THR B C 1
ATOM 1016 O O . THR B 1 10 ? -1.443 -12.789 -1.424 1 96.19 10 THR B O 1
ATOM 1019 N N . LEU B 1 11 ? -1.906 -10.953 -2.666 1 96.75 11 LEU B N 1
ATOM 1020 C CA . LEU B 1 11 ? -3.295 -11.352 -2.875 1 96.75 11 LEU B CA 1
ATOM 1021 C C . LEU B 1 11 ? -3.596 -11.523 -4.359 1 96.75 11 LEU B C 1
ATOM 1023 O O . LEU B 1 11 ? -3.109 -10.75 -5.188 1 96.75 11 LEU B O 1
ATOM 1027 N N . LEU B 1 12 ? -4.387 -12.484 -4.633 1 96.56 12 LEU B N 1
ATOM 1028 C CA . LEU B 1 12 ? -4.949 -12.742 -5.953 1 96.56 12 LEU B CA 1
ATOM 1029 C C . LEU B 1 12 ? -6.469 -12.656 -5.926 1 96.56 12 LEU B C 1
ATOM 1031 O O . LEU B 1 12 ? -7.109 -13.188 -5.016 1 96.56 12 LEU B O 1
ATOM 1035 N N . ARG B 1 13 ? -6.941 -11.992 -6.867 1 96.38 13 ARG B N 1
ATOM 1036 C CA . ARG B 1 13 ? -8.391 -11.828 -6.941 1 96.38 13 ARG B CA 1
ATOM 1037 C C . ARG B 1 13 ? -9.078 -13.172 -7.18 1 96.38 13 ARG B C 1
ATOM 1039 O O . ARG B 1 13 ? -8.609 -13.984 -7.984 1 96.38 13 ARG B O 1
ATOM 1046 N N . THR B 1 14 ? -10.242 -13.32 -6.652 1 95.5 14 THR B N 1
ATOM 1047 C CA . THR B 1 14 ? -10.922 -14.609 -6.574 1 95.5 14 THR B CA 1
ATOM 1048 C C . THR B 1 14 ? -11.227 -15.148 -7.973 1 95.5 14 THR B C 1
ATOM 1050 O O . THR B 1 14 ? -11.008 -16.328 -8.25 1 95.5 14 THR B O 1
ATOM 1053 N N . ASP B 1 15 ? -11.742 -14.359 -8.891 1 95.38 15 ASP B N 1
ATOM 1054 C CA . ASP B 1 15 ? -12.133 -14.836 -10.219 1 95.38 15 ASP B CA 1
ATOM 1055 C C . ASP B 1 15 ? -10.922 -15.32 -11.008 1 95.38 15 ASP B C 1
ATOM 1057 O O . ASP B 1 15 ? -11.023 -16.234 -11.82 1 95.38 15 ASP B O 1
ATOM 1061 N N . LEU B 1 16 ? -9.766 -14.711 -10.789 1 93.88 16 LEU B N 1
ATOM 1062 C CA . LEU B 1 16 ? -8.547 -15.125 -11.477 1 93.88 16 LEU B CA 1
ATOM 1063 C C . LEU B 1 16 ? -8.016 -16.438 -10.898 1 93.88 16 LEU B C 1
ATOM 1065 O O . LEU B 1 16 ? -7.527 -17.281 -11.641 1 93.88 16 LEU B O 1
ATOM 1069 N N . ALA B 1 17 ? -8.102 -16.516 -9.602 1 94.06 17 ALA B N 1
ATOM 1070 C CA . ALA B 1 17 ? -7.648 -17.75 -8.961 1 94.06 17 ALA B CA 1
ATOM 1071 C C . ALA B 1 17 ? -8.391 -18.953 -9.508 1 94.06 17 ALA B C 1
ATOM 1073 O O . ALA B 1 17 ? -7.805 -20.031 -9.68 1 94.06 17 ALA B O 1
ATOM 1074 N N . GLN B 1 18 ? -9.648 -18.766 -9.773 1 91.38 18 GLN B N 1
ATOM 1075 C CA . GLN B 1 18 ? -10.5 -19.859 -10.227 1 91.38 18 GLN B CA 1
ATOM 1076 C C . GLN B 1 18 ? -10.141 -20.281 -11.648 1 91.38 18 GLN B C 1
ATOM 1078 O O . GLN B 1 18 ? -10.5 -21.375 -12.086 1 91.38 18 GLN B O 1
ATOM 1083 N N . LYS B 1 19 ? -9.43 -19.438 -12.289 1 90.44 19 LYS B N 1
ATOM 1084 C CA . LYS B 1 19 ? -9.078 -19.703 -13.68 1 90.44 19 LYS B CA 1
ATOM 1085 C C . LYS B 1 19 ? -7.688 -20.328 -13.789 1 90.44 19 LYS B C 1
ATOM 1087 O O . LYS B 1 19 ? -7.277 -20.766 -14.867 1 90.44 19 LYS B O 1
ATOM 1092 N N . LEU B 1 20 ? -6.992 -20.359 -12.727 1 87.81 20 LEU B N 1
ATOM 1093 C CA . LEU B 1 20 ? -5.629 -20.891 -12.758 1 87.81 20 LEU B CA 1
ATOM 1094 C C . LEU B 1 20 ? -5.633 -22.406 -12.68 1 87.81 20 LEU B C 1
ATOM 1096 O O . LEU B 1 20 ? -6.582 -23.016 -12.172 1 87.81 20 LEU B O 1
ATOM 1100 N N . ARG B 1 21 ? -4.547 -22.969 -13.133 1 83.88 21 ARG B N 1
ATOM 1101 C CA . ARG B 1 21 ? -4.387 -24.422 -13.109 1 83.88 21 ARG B CA 1
ATOM 1102 C C . ARG B 1 21 ? -3.896 -24.906 -11.75 1 83.88 21 ARG B C 1
ATOM 1104 O O . ARG B 1 21 ? -4.07 -26.078 -11.398 1 83.88 21 ARG B O 1
ATOM 1111 N N . GLU B 1 22 ? -3.264 -24.016 -11.07 1 86.81 22 GLU B N 1
ATOM 1112 C CA . GLU B 1 22 ? -2.734 -24.359 -9.758 1 86.81 22 GLU B CA 1
ATOM 1113 C C . GLU B 1 22 ? -3.854 -24.75 -8.797 1 86.81 22 GLU B C 1
ATOM 1115 O O . GLU B 1 22 ? -4.977 -24.25 -8.906 1 86.81 22 GLU B O 1
ATOM 1120 N N . GLN B 1 23 ? -3.49 -25.641 -8.008 1 88.25 23 GLN B N 1
ATOM 1121 C CA . GLN B 1 23 ? -4.465 -26.094 -7.023 1 88.25 23 GLN B CA 1
ATOM 1122 C C . GLN B 1 23 ? -4.773 -25 -6.004 1 88.25 23 GLN B C 1
ATOM 1124 O O . GLN B 1 23 ? -3.861 -24.469 -5.371 1 88.25 23 GLN B O 1
ATOM 1129 N N . LEU B 1 24 ? -6.016 -24.719 -5.867 1 89.75 24 LEU B N 1
ATOM 1130 C CA . LEU B 1 24 ? -6.504 -23.828 -4.832 1 89.75 24 LEU B CA 1
ATOM 1131 C C . LEU B 1 24 ? -6.84 -24.578 -3.555 1 89.75 24 LEU B C 1
ATOM 1133 O O . LEU B 1 24 ? -7.625 -25.531 -3.584 1 89.75 24 LEU B O 1
ATOM 1137 N N . ILE B 1 25 ? -6.145 -24.188 -2.441 1 91.62 25 ILE B N 1
ATOM 1138 C CA . ILE B 1 25 ? -6.434 -24.766 -1.131 1 91.62 25 ILE B CA 1
ATOM 1139 C C . ILE B 1 25 ? -7.324 -23.812 -0.337 1 91.62 25 ILE B C 1
ATOM 1141 O O . ILE B 1 25 ? -6.871 -22.75 0.101 1 91.62 25 ILE B O 1
ATOM 1145 N N . TYR B 1 26 ? -8.469 -24.266 -0.112 1 88.5 26 TYR B N 1
ATOM 1146 C CA . TYR B 1 26 ? -9.438 -23.406 0.571 1 88.5 26 TYR B CA 1
ATOM 1147 C C . TYR B 1 26 ? -9.094 -23.281 2.051 1 88.5 26 TYR B C 1
ATOM 1149 O O . TYR B 1 26 ? -8.625 -24.234 2.672 1 88.5 26 TYR B O 1
ATOM 1157 N N . THR B 1 27 ? -9.156 -22.078 2.502 1 81.94 27 THR B N 1
ATOM 1158 C CA . THR B 1 27 ? -8.891 -21.797 3.91 1 81.94 27 THR B CA 1
ATOM 1159 C C . THR B 1 27 ? -10.188 -21.672 4.695 1 81.94 27 THR B C 1
ATOM 1161 O O . THR B 1 27 ? -11.258 -21.453 4.109 1 81.94 27 THR B O 1
ATOM 1164 N N . ALA B 1 28 ? -9.992 -21.812 6.051 1 79.69 28 ALA B N 1
ATOM 1165 C CA . ALA B 1 28 ? -11.148 -21.672 6.93 1 79.69 28 ALA B CA 1
ATOM 1166 C C . ALA B 1 28 ? -11.734 -20.266 6.84 1 79.69 28 ALA B C 1
ATOM 1168 O O . ALA B 1 28 ? -11.016 -19.297 6.566 1 79.69 28 ALA B O 1
ATOM 1169 N N . SER B 1 29 ? -13.008 -20.188 7.117 1 73.12 29 SER B N 1
ATOM 1170 C CA . SER B 1 29 ? -13.758 -18.953 6.934 1 73.12 29 SER B CA 1
ATOM 1171 C C . SER B 1 29 ? -13.383 -17.922 7.992 1 73.12 29 SER B C 1
ATOM 1173 O O . SER B 1 29 ? -13.711 -16.734 7.852 1 73.12 29 SER B O 1
ATOM 1175 N N . ASN B 1 30 ? -12.633 -18.156 8.922 1 82.5 30 ASN B N 1
ATOM 1176 C CA . ASN B 1 30 ? -12.352 -17.203 9.984 1 82.5 30 ASN B CA 1
ATOM 1177 C C . ASN B 1 30 ? -11.055 -16.453 9.734 1 82.5 30 ASN B C 1
ATOM 1179 O O . ASN B 1 30 ? -10.672 -15.578 10.523 1 82.5 30 ASN B O 1
ATOM 1183 N N . ILE B 1 31 ? -10.484 -16.797 8.648 1 83.5 31 ILE B N 1
ATOM 1184 C CA . ILE B 1 31 ? -9.297 -16.047 8.266 1 83.5 31 ILE B CA 1
ATOM 1185 C C . ILE B 1 31 ? -9.688 -14.93 7.293 1 83.5 31 ILE B C 1
ATOM 1187 O O . ILE B 1 31 ? -10.398 -15.172 6.312 1 83.5 31 ILE B O 1
ATOM 1191 N N . SER B 1 32 ? -9.32 -13.672 7.699 1 92.31 32 SER B N 1
ATOM 1192 C CA . SER B 1 32 ? -9.758 -12.555 6.871 1 92.31 32 SER B CA 1
ATOM 1193 C C . SER B 1 32 ? -8.609 -11.594 6.578 1 92.31 32 SER B C 1
ATOM 1195 O O . SER B 1 32 ? -7.57 -11.648 7.234 1 92.31 32 SER B O 1
ATOM 1197 N N . VAL B 1 33 ? -8.797 -10.898 5.543 1 92.12 33 VAL B N 1
ATOM 1198 C CA . VAL B 1 33 ? -7.953 -9.75 5.215 1 92.12 33 VAL B CA 1
ATOM 1199 C C . VAL B 1 33 ? -8.664 -8.453 5.613 1 92.12 33 VAL B C 1
ATOM 1201 O O . VAL B 1 33 ? -9.852 -8.289 5.355 1 92.12 33 VAL B O 1
ATOM 1204 N N . LYS B 1 34 ? -7.906 -7.594 6.293 1 94.88 34 LYS B N 1
ATOM 120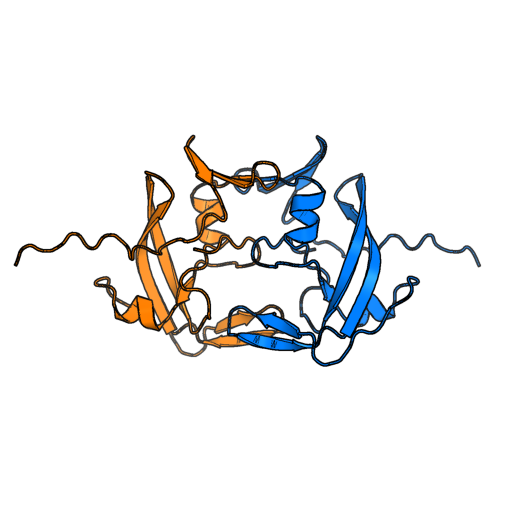5 C CA . LYS B 1 34 ? -8.461 -6.328 6.766 1 94.88 34 LYS B CA 1
ATOM 1206 C C . LYS B 1 34 ? -8.008 -5.164 5.883 1 94.88 34 LYS B C 1
ATOM 1208 O O . LYS B 1 34 ? -6.836 -5.066 5.531 1 94.88 34 LYS B O 1
ATOM 1213 N N . THR B 1 35 ? -8.969 -4.324 5.531 1 95 35 THR B N 1
ATOM 1214 C CA . THR B 1 35 ? -8.672 -3.182 4.68 1 95 35 THR B CA 1
ATOM 1215 C C . THR B 1 35 ? -8.344 -1.951 5.52 1 95 35 THR B C 1
ATOM 1217 O O . THR B 1 35 ? -8.398 -2.002 6.75 1 95 35 THR B O 1
ATOM 1220 N N . ALA B 1 36 ? -8.031 -0.849 4.859 1 93.81 36 ALA B N 1
ATOM 1221 C CA . ALA B 1 36 ? -7.656 0.397 5.52 1 93.81 36 ALA B CA 1
ATOM 1222 C C . ALA B 1 36 ? -8.781 0.911 6.41 1 93.81 36 ALA B C 1
ATOM 1224 O O . ALA B 1 36 ? -8.531 1.557 7.43 1 93.81 36 ALA B O 1
ATOM 1225 N N . THR B 1 37 ? -10.023 0.615 6.066 1 94.75 37 THR B N 1
ATOM 1226 C CA . THR B 1 37 ? -11.164 1.112 6.824 1 94.75 37 THR B CA 1
ATOM 1227 C C . THR B 1 37 ? -11.523 0.147 7.949 1 94.75 37 THR B C 1
ATOM 1229 O O . THR B 1 37 ? -12.422 0.426 8.75 1 94.75 37 THR B O 1
ATOM 1232 N N . GLY B 1 38 ? -10.875 -1.002 7.984 1 94 38 GLY B N 1
ATOM 1233 C CA . GLY B 1 38 ? -11.172 -1.999 9 1 94 38 GLY B CA 1
ATOM 1234 C C . GLY B 1 38 ? -12.141 -3.066 8.531 1 94 38 GLY B C 1
ATOM 1235 O O . GLY B 1 38 ? -12.43 -4.016 9.258 1 94 38 GLY B O 1
ATOM 1236 N N . GLU B 1 39 ? -12.617 -2.869 7.363 1 92.69 39 GLU B N 1
ATOM 1237 C CA . GLU B 1 39 ? -13.484 -3.896 6.797 1 92.69 39 GLU B CA 1
ATOM 1238 C C . GLU B 1 39 ? -12.727 -5.199 6.574 1 92.69 39 GLU B C 1
ATOM 1240 O O . GLU B 1 39 ? -11.578 -5.188 6.133 1 92.69 39 GLU B O 1
ATOM 1245 N N . LYS B 1 40 ? -13.445 -6.242 6.801 1 92.38 40 LYS B N 1
ATOM 1246 C CA . LYS B 1 40 ? -12.836 -7.555 6.629 1 92.38 40 LYS B CA 1
ATOM 1247 C C . LYS B 1 40 ? -13.43 -8.289 5.43 1 92.38 40 LYS B C 1
ATOM 1249 O O . LYS B 1 40 ? -14.633 -8.211 5.184 1 92.38 40 LYS B O 1
ATOM 1254 N N . THR B 1 41 ? -12.562 -8.883 4.703 1 92.12 41 THR B N 1
ATOM 1255 C CA . THR B 1 41 ? -12.992 -9.828 3.676 1 92.12 41 THR B CA 1
ATOM 1256 C C . THR B 1 41 ? -12.367 -11.203 3.902 1 92.12 41 THR B C 1
ATOM 1258 O O . THR B 1 41 ? -11.211 -11.297 4.324 1 92.12 41 THR B O 1
ATOM 1261 N N . GLU B 1 42 ? -13.133 -12.141 3.607 1 93 42 GLU B N 1
ATOM 1262 C CA . GLU B 1 42 ? -12.672 -13.508 3.824 1 93 42 GLU B CA 1
ATOM 1263 C C . GLU B 1 42 ? -11.5 -13.852 2.904 1 93 42 GLU B C 1
ATOM 1265 O O . GLU B 1 42 ? -11.516 -13.508 1.721 1 93 42 GLU B O 1
ATOM 1270 N N . ARG B 1 43 ? -10.508 -14.477 3.498 1 94.25 43 ARG B N 1
ATOM 1271 C CA . ARG B 1 43 ? -9.492 -15.141 2.689 1 94.25 43 ARG B CA 1
ATOM 1272 C C . ARG B 1 43 ? -9.992 -16.484 2.184 1 94.25 43 ARG B C 1
ATOM 1274 O O . ARG B 1 43 ? -10.086 -17.453 2.949 1 94.25 43 ARG B O 1
ATOM 1281 N N . ARG B 1 44 ? -10.266 -16.656 0.98 1 94 44 ARG B N 1
ATOM 1282 C CA . ARG B 1 44 ? -10.961 -17.797 0.399 1 94 44 ARG B CA 1
ATOM 1283 C C . ARG B 1 44 ? -10.031 -19 0.275 1 94 44 ARG B C 1
ATOM 1285 O O . ARG B 1 44 ? -10.484 -20.141 0.317 1 94 44 ARG B O 1
ATOM 1292 N N . GLY B 1 45 ? -8.797 -18.719 0.119 1 95.69 45 GLY B N 1
ATOM 1293 C CA . GLY B 1 45 ? -7.84 -19.812 -0.045 1 95.69 45 GLY B CA 1
ATOM 1294 C C . GLY B 1 45 ? -6.441 -19.328 -0.374 1 95.69 45 GLY B C 1
ATOM 1295 O O . GLY B 1 45 ? -6.117 -18.156 -0.166 1 95.69 45 GLY B O 1
ATOM 1296 N N . LYS B 1 46 ? -5.629 -20.312 -0.646 1 95.44 46 LYS B N 1
ATOM 1297 C CA . LYS B 1 46 ? -4.254 -20.031 -1.032 1 95.44 46 LYS B CA 1
ATOM 1298 C C . LYS B 1 46 ? -3.793 -20.938 -2.164 1 95.44 46 LYS B C 1
ATOM 1300 O O . LYS B 1 46 ? -4.344 -22.016 -2.355 1 95.44 46 LYS B O 1
ATOM 1305 N N . LEU B 1 47 ? -2.869 -20.516 -2.914 1 95.06 47 LEU B N 1
ATOM 1306 C CA . LEU B 1 47 ? -2.232 -21.312 -3.951 1 95.06 47 LEU B CA 1
ATOM 1307 C C . LEU B 1 47 ? -0.784 -20.891 -4.156 1 95.06 47 LEU B C 1
ATOM 1309 O O . LEU B 1 47 ? -0.411 -19.766 -3.818 1 95.06 47 LEU B O 1
ATOM 1313 N N . ASP B 1 48 ? -0.005 -21.797 -4.586 1 94.44 48 ASP B N 1
ATOM 1314 C CA . ASP B 1 48 ? 1.369 -21.5 -4.984 1 94.44 48 ASP B CA 1
ATOM 1315 C C . ASP B 1 48 ? 1.467 -21.266 -6.488 1 94.44 48 ASP B C 1
ATOM 1317 O O . ASP B 1 48 ? 1.034 -22.109 -7.281 1 94.44 48 ASP B O 1
ATOM 1321 N N . ALA B 1 49 ? 1.97 -20.094 -6.828 1 92.12 49 ALA B N 1
ATOM 1322 C CA . ALA B 1 49 ? 2.055 -19.781 -8.25 1 92.12 49 ALA B CA 1
ATOM 1323 C C . ALA B 1 49 ? 3.369 -19.078 -8.57 1 92.12 49 ALA B C 1
ATOM 1325 O O . ALA B 1 49 ? 4.082 -18.625 -7.672 1 92.12 49 ALA B O 1
ATOM 1326 N N . SER B 1 50 ? 3.678 -19.094 -9.844 1 90 50 SER B N 1
ATOM 1327 C CA . SER B 1 50 ? 4.824 -18.344 -10.336 1 90 50 SER B CA 1
ATOM 1328 C C . SER B 1 50 ? 4.426 -16.922 -10.758 1 90 50 SER B C 1
ATOM 1330 O O . SER B 1 50 ? 3.506 -16.75 -11.562 1 90 50 SER B O 1
ATOM 1332 N N . ASN B 1 51 ? 5.027 -15.945 -10.148 1 87.69 51 ASN B N 1
ATOM 1333 C CA . ASN B 1 51 ? 4.828 -14.547 -10.508 1 87.69 51 ASN B CA 1
ATOM 1334 C C . ASN B 1 51 ? 5.965 -14.023 -11.391 1 87.69 51 ASN B C 1
ATOM 1336 O O . ASN B 1 51 ? 7.133 -14.328 -11.141 1 87.69 51 ASN B O 1
ATOM 1340 N N . GLU B 1 52 ? 5.547 -13.367 -12.383 1 87.69 52 GLU B N 1
ATOM 1341 C CA . GLU B 1 52 ? 6.578 -12.812 -13.266 1 87.69 52 GLU B CA 1
ATOM 1342 C C . GLU B 1 52 ? 6.727 -11.312 -13.062 1 87.69 52 GLU B C 1
ATOM 1344 O O . GLU B 1 52 ? 5.742 -10.57 -13.109 1 87.69 52 GLU B O 1
ATOM 1349 N N . CYS B 1 53 ? 7.883 -10.883 -12.82 1 86.19 53 CYS B N 1
ATOM 1350 C CA . CYS B 1 53 ? 8.266 -9.477 -12.758 1 86.19 53 CYS B CA 1
ATOM 1351 C C . CYS B 1 53 ? 9.43 -9.188 -13.688 1 86.19 53 CYS B C 1
ATOM 1353 O O . CYS B 1 53 ? 10.562 -9.609 -13.43 1 86.19 53 CYS B O 1
ATOM 1355 N N . GLY B 1 54 ? 9.148 -8.383 -14.719 1 86.44 54 GLY B N 1
ATOM 1356 C CA . GLY B 1 54 ? 10.172 -8.258 -15.742 1 86.44 54 GLY B CA 1
ATOM 1357 C C . GLY B 1 54 ? 10.516 -9.578 -16.406 1 86.44 54 GLY B C 1
ATOM 1358 O O . GLY B 1 54 ? 9.633 -10.281 -16.906 1 86.44 54 GLY B O 1
ATOM 1359 N N . SER B 1 55 ? 11.773 -9.922 -16.375 1 89.06 55 SER B N 1
ATOM 1360 C CA . SER B 1 55 ? 12.234 -11.148 -17.031 1 89.06 55 SER B CA 1
ATOM 1361 C C . SER B 1 55 ? 12.375 -12.289 -16.031 1 89.06 55 SER B C 1
ATOM 1363 O O . SER B 1 55 ? 12.773 -13.398 -16.391 1 89.06 55 SER B O 1
ATOM 1365 N N . ARG B 1 56 ? 11.945 -12.039 -14.82 1 89 56 ARG B N 1
ATOM 1366 C CA . ARG B 1 56 ? 12.188 -13.031 -13.781 1 89 56 ARG B CA 1
ATOM 1367 C C . ARG B 1 56 ? 10.875 -13.641 -13.297 1 89 56 ARG B C 1
ATOM 1369 O O . ARG B 1 56 ? 9.836 -12.984 -13.312 1 89 56 ARG B O 1
ATOM 1376 N N . LYS B 1 57 ? 11.016 -14.867 -12.883 1 91.81 57 LYS B N 1
ATOM 1377 C CA . LYS B 1 57 ? 9.898 -15.602 -12.289 1 91.81 57 LYS B CA 1
ATOM 1378 C C . LYS B 1 57 ? 10.133 -15.844 -10.797 1 91.81 57 LYS B C 1
ATOM 1380 O O . LYS B 1 57 ? 11.25 -16.156 -10.383 1 91.81 57 LYS B O 1
ATOM 1385 N N . PHE B 1 58 ? 9.109 -15.695 -10.047 1 93.44 58 PHE B N 1
ATOM 1386 C CA . PHE B 1 58 ? 9.172 -15.875 -8.602 1 93.44 58 PHE B CA 1
ATOM 1387 C C . PHE B 1 58 ? 8.094 -16.844 -8.125 1 93.44 58 PHE B C 1
ATOM 1389 O O . PHE B 1 58 ? 6.914 -16.641 -8.422 1 93.44 58 PHE B O 1
ATOM 1396 N N . GLN B 1 59 ? 8.539 -17.891 -7.477 1 95.31 59 GLN B N 1
ATOM 1397 C CA . GLN B 1 59 ? 7.57 -18.781 -6.844 1 95.31 59 GLN B CA 1
ATOM 1398 C C . GLN B 1 59 ? 7.152 -18.25 -5.473 1 95.31 59 GLN B C 1
ATOM 1400 O O . GLN B 1 59 ? 8 -17.953 -4.629 1 95.31 59 GLN B O 1
ATOM 1405 N N . HIS B 1 60 ? 5.879 -18.156 -5.301 1 96.44 60 HIS B N 1
ATOM 1406 C CA . HIS B 1 60 ? 5.398 -17.609 -4.039 1 96.44 60 HIS B CA 1
ATOM 1407 C C . HIS B 1 60 ? 3.963 -18.047 -3.76 1 96.44 60 HIS B C 1
ATOM 1409 O O . HIS B 1 60 ? 3.215 -18.375 -4.688 1 96.44 60 HIS B O 1
ATOM 1415 N N . ARG B 1 61 ? 3.648 -18.078 -2.545 1 96.44 61 ARG B N 1
ATOM 1416 C CA . ARG B 1 61 ? 2.287 -18.344 -2.1 1 96.44 61 ARG B CA 1
ATOM 1417 C C . ARG B 1 61 ? 1.401 -17.109 -2.258 1 96.44 61 ARG B C 1
ATOM 1419 O O . ARG B 1 61 ? 1.789 -16.016 -1.867 1 96.44 61 ARG B O 1
ATOM 1426 N N . LEU B 1 62 ? 0.287 -17.297 -2.879 1 96.12 62 LEU B N 1
ATOM 1427 C CA . LEU B 1 62 ? -0.723 -16.25 -3.029 1 96.12 62 LEU B CA 1
ATOM 1428 C C . LEU B 1 62 ? -1.973 -16.594 -2.221 1 96.12 62 LEU B C 1
ATOM 1430 O O . LEU B 1 62 ? -2.373 -17.75 -2.143 1 96.12 62 LEU B O 1
ATOM 1434 N N . TYR B 1 63 ? -2.564 -15.602 -1.68 1 96.62 63 TYR B N 1
ATOM 1435 C CA . TYR B 1 63 ? -3.846 -15.766 -1.001 1 96.62 63 TYR B CA 1
ATOM 1436 C C . TYR B 1 63 ? -4.984 -15.188 -1.834 1 96.62 63 TYR B C 1
ATOM 1438 O O . TYR B 1 63 ? -4.809 -14.172 -2.518 1 96.62 63 TYR B O 1
ATOM 1446 N N . VAL B 1 64 ? -6.07 -15.828 -1.729 1 97.06 64 VAL B N 1
ATOM 1447 C CA . VAL B 1 64 ? -7.195 -15.484 -2.592 1 97.06 64 VAL B CA 1
ATOM 1448 C C . VAL B 1 64 ? -8.258 -14.734 -1.788 1 97.06 64 VAL B C 1
ATOM 1450 O O . VAL B 1 64 ? -8.672 -15.188 -0.718 1 97.06 64 VAL B O 1
ATOM 1453 N N . ALA B 1 65 ? -8.68 -13.617 -2.232 1 96.56 65 ALA B N 1
ATOM 1454 C CA . ALA B 1 65 ? -9.711 -12.805 -1.592 1 96.56 65 ALA B CA 1
ATOM 1455 C C . ALA B 1 65 ? -10.484 -11.992 -2.623 1 96.56 65 ALA B C 1
ATOM 1457 O O . ALA B 1 65 ? -10.039 -11.844 -3.764 1 96.56 65 ALA B O 1
ATOM 1458 N N . ASP B 1 66 ? -11.734 -11.508 -2.232 1 95.75 66 ASP B N 1
ATOM 1459 C CA . ASP B 1 66 ? -12.539 -10.664 -3.105 1 95.75 66 ASP B CA 1
ATOM 1460 C C . ASP B 1 66 ? -12.023 -9.227 -3.105 1 95.75 66 ASP B C 1
ATOM 1462 O O . ASP B 1 66 ? -12.594 -8.359 -2.439 1 95.75 66 ASP B O 1
ATOM 1466 N N . ILE B 1 67 ? -11 -9.062 -3.916 1 95.94 67 ILE B N 1
ATOM 1467 C CA . ILE B 1 67 ? -10.414 -7.73 -4.07 1 95.94 67 ILE B CA 1
ATOM 1468 C C . ILE B 1 67 ? -10.703 -7.199 -5.473 1 95.94 67 ILE B C 1
ATOM 1470 O O . ILE B 1 67 ? -11.164 -7.941 -6.34 1 95.94 67 ILE B O 1
ATOM 1474 N N . THR B 1 68 ? -10.5 -5.879 -5.637 1 95.62 68 THR B N 1
ATOM 1475 C CA . THR B 1 68 ? -10.805 -5.246 -6.914 1 95.62 68 THR B CA 1
ATOM 1476 C C . THR B 1 68 ? -9.633 -5.402 -7.883 1 95.62 68 THR B C 1
ATOM 1478 O O . THR B 1 68 ? -9.836 -5.664 -9.07 1 95.62 68 THR B O 1
ATOM 1481 N N . ASP B 1 69 ? -8.367 -5.219 -7.422 1 94.38 69 ASP B N 1
ATOM 1482 C CA . ASP B 1 69 ? -7.188 -5.398 -8.258 1 94.38 69 ASP B CA 1
ATOM 1483 C C . ASP B 1 69 ? -6.965 -6.871 -8.586 1 94.38 69 ASP B C 1
ATOM 1485 O O . ASP B 1 69 ? -7.219 -7.742 -7.754 1 94.38 69 ASP B O 1
ATOM 1489 N N . PRO B 1 70 ? -6.484 -7.125 -9.719 1 94.12 70 PRO B N 1
ATOM 1490 C CA . PRO B 1 70 ? -6.219 -8.523 -10.07 1 94.12 70 PRO B CA 1
ATOM 1491 C C . PRO B 1 70 ? -5.191 -9.18 -9.156 1 94.12 70 PRO B C 1
ATOM 1493 O O . PRO B 1 70 ? -5.348 -10.344 -8.781 1 94.12 70 PRO B O 1
ATOM 1496 N N . TYR B 1 71 ? -4.172 -8.383 -8.852 1 94.12 71 TYR B N 1
ATOM 1497 C CA . TYR B 1 71 ? -3.027 -8.867 -8.086 1 94.12 71 TYR B CA 1
ATOM 1498 C C . TYR B 1 71 ? -2.449 -7.758 -7.215 1 94.12 71 TYR B C 1
ATOM 1500 O O . TYR B 1 71 ? -2.312 -6.617 -7.66 1 94.12 71 TYR B O 1
ATOM 1508 N N . ILE B 1 72 ? -2.234 -8.164 -6.02 1 94.94 72 ILE B N 1
ATOM 1509 C CA . ILE B 1 72 ? -1.548 -7.254 -5.109 1 94.94 72 ILE B CA 1
ATOM 1510 C C . ILE B 1 72 ? -0.29 -7.926 -4.562 1 94.94 72 ILE B C 1
ATOM 1512 O O . ILE B 1 72 ? -0.373 -8.938 -3.865 1 94.94 72 ILE B O 1
ATOM 1516 N N . LEU B 1 73 ? 0.869 -7.391 -4.879 1 95.69 73 LEU B N 1
ATOM 1517 C CA . LEU B 1 73 ? 2.123 -7.859 -4.301 1 95.69 73 LEU B CA 1
ATOM 1518 C C . LEU B 1 73 ? 2.375 -7.203 -2.945 1 95.69 73 LEU B C 1
ATOM 1520 O O . LEU B 1 73 ? 2.633 -6 -2.871 1 95.69 73 LEU B O 1
ATOM 1524 N N . GLY B 1 74 ? 2.332 -8.039 -1.958 1 95.62 74 GLY B N 1
ATOM 1525 C CA . GLY B 1 74 ? 2.469 -7.523 -0.606 1 95.62 74 GLY B CA 1
ATOM 1526 C C . GLY B 1 74 ? 3.873 -7.66 -0.052 1 95.62 74 GLY B C 1
ATOM 1527 O O . GLY B 1 74 ? 4.789 -8.078 -0.765 1 95.62 74 GLY B O 1
ATOM 1528 N N . LEU B 1 75 ? 3.961 -7.34 1.196 1 96.44 75 LEU B N 1
ATOM 1529 C CA . LEU B 1 75 ? 5.25 -7.309 1.881 1 96.44 75 LEU B CA 1
ATOM 1530 C C . LEU B 1 75 ? 5.863 -8.703 1.942 1 96.44 75 LEU B C 1
ATOM 1532 O O . LEU B 1 75 ? 7.086 -8.852 1.888 1 96.44 75 LEU B O 1
ATOM 1536 N N . ASP B 1 76 ? 5.098 -9.742 2.055 1 95.88 76 ASP B N 1
ATOM 1537 C CA . ASP B 1 76 ? 5.629 -11.102 2.127 1 95.88 76 ASP B CA 1
ATOM 1538 C C . ASP B 1 76 ? 6.445 -11.438 0.881 1 95.88 76 ASP B C 1
ATOM 1540 O O . ASP B 1 76 ? 7.531 -12.008 0.982 1 95.88 76 ASP B O 1
ATOM 1544 N N . PHE B 1 77 ? 5.949 -10.977 -0.209 1 95.88 77 PHE B N 1
ATOM 1545 C CA . PHE B 1 77 ? 6.633 -11.18 -1.479 1 95.88 77 PHE B CA 1
ATOM 1546 C C . PHE B 1 77 ? 7.797 -10.211 -1.631 1 95.88 77 PHE B C 1
ATOM 1548 O O . PHE B 1 77 ? 8.922 -10.617 -1.939 1 95.88 77 PHE B O 1
ATOM 1555 N N . LEU B 1 78 ? 7.582 -8.977 -1.433 1 96.06 78 LEU B N 1
ATOM 1556 C CA . LEU B 1 78 ? 8.555 -7.918 -1.678 1 96.06 78 LEU B CA 1
ATOM 1557 C C . LEU B 1 78 ? 9.789 -8.102 -0.805 1 96.06 78 LEU B C 1
ATOM 1559 O O . LEU B 1 78 ? 10.914 -7.914 -1.27 1 96.06 78 LEU B O 1
ATOM 1563 N N . LYS B 1 79 ? 9.555 -8.492 0.441 1 96.69 79 LYS B N 1
ATOM 1564 C CA . LYS B 1 79 ? 10.672 -8.727 1.347 1 96.69 79 LYS B CA 1
ATOM 1565 C C . LYS B 1 79 ? 11.414 -10.016 0.983 1 96.69 79 LYS B C 1
ATOM 1567 O O . LYS B 1 79 ? 12.648 -10.039 0.94 1 96.69 79 LYS B O 1
ATOM 1572 N N . LYS B 1 80 ? 10.664 -11.047 0.74 1 97 80 LYS B N 1
ATOM 1573 C CA . LYS B 1 80 ? 11.25 -12.344 0.424 1 97 80 LYS B CA 1
ATOM 1574 C C . LYS B 1 80 ? 12.242 -12.234 -0.732 1 97 80 LYS B C 1
ATOM 1576 O O . LYS B 1 80 ? 13.289 -12.883 -0.724 1 97 80 LYS B O 1
ATOM 1581 N N . PHE B 1 81 ? 11.898 -11.398 -1.703 1 96.94 81 PHE B N 1
ATOM 1582 C CA . PHE B 1 81 ? 12.711 -11.352 -2.916 1 96.94 81 PHE B CA 1
ATOM 1583 C C . PHE B 1 81 ? 13.484 -10.047 -3.004 1 96.94 81 PHE B C 1
ATOM 1585 O O . PHE B 1 81 ? 13.922 -9.648 -4.086 1 96.94 81 PHE B O 1
ATOM 1592 N N . ASN B 1 82 ? 13.523 -9.305 -1.939 1 96.88 82 ASN B N 1
ATOM 1593 C CA . ASN B 1 82 ? 14.406 -8.156 -1.752 1 96.88 82 ASN B CA 1
ATOM 1594 C C . ASN B 1 82 ? 14.125 -7.062 -2.777 1 96.88 82 ASN B C 1
ATOM 1596 O O . ASN B 1 82 ? 15.055 -6.543 -3.402 1 96.88 82 ASN B O 1
ATOM 1600 N N . PHE B 1 83 ? 12.914 -6.703 -2.867 1 96.5 83 PHE B N 1
ATOM 1601 C CA . PHE B 1 83 ? 12.539 -5.641 -3.795 1 96.5 83 PHE B CA 1
ATOM 1602 C C . PHE B 1 83 ? 12.867 -4.273 -3.213 1 96.5 83 PHE B C 1
ATOM 1604 O O . PHE B 1 83 ? 12.781 -4.066 -2.002 1 96.5 83 PHE B O 1
ATOM 1611 N N . THR B 1 84 ? 13.242 -3.422 -4.086 1 97.38 84 THR B N 1
ATOM 1612 C CA . THR B 1 84 ? 13.297 -1.988 -3.822 1 97.38 84 THR B CA 1
ATOM 1613 C C . THR B 1 84 ? 12.312 -1.238 -4.719 1 97.38 84 THR B C 1
ATOM 1615 O O . THR B 1 84 ? 12.273 -1.463 -5.93 1 97.38 84 THR B O 1
ATOM 1618 N N . VAL B 1 85 ? 11.477 -0.429 -4.133 1 96.75 85 VAL B N 1
ATOM 1619 C CA . VAL B 1 85 ? 10.547 0.415 -4.883 1 96.75 85 VAL B CA 1
ATOM 1620 C C . VAL B 1 85 ? 11.094 1.84 -4.9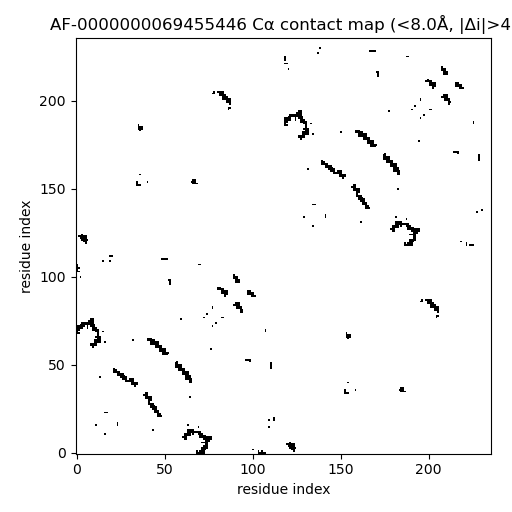57 1 96.75 85 VAL B C 1
ATOM 1622 O O . VAL B 1 85 ? 11.195 2.527 -3.938 1 96.75 85 VAL B O 1
ATOM 1625 N N . ASP B 1 86 ? 11.469 2.203 -6.121 1 96.75 86 ASP B N 1
ATOM 1626 C CA . ASP B 1 86 ? 12.047 3.525 -6.348 1 96.75 86 ASP B CA 1
ATOM 1627 C C . ASP B 1 86 ? 11.023 4.469 -6.973 1 96.75 86 ASP B C 1
ATOM 1629 O O . ASP B 1 86 ? 10.742 4.383 -8.172 1 96.75 86 ASP B O 1
ATOM 1633 N N . LEU B 1 87 ? 10.508 5.363 -6.188 1 96.38 87 LEU B N 1
ATOM 1634 C CA . LEU B 1 87 ? 9.43 6.23 -6.656 1 96.38 87 LEU B CA 1
ATOM 1635 C C . LEU B 1 87 ? 9.984 7.469 -7.348 1 96.38 87 LEU B C 1
ATOM 1637 O O . LEU B 1 87 ? 9.25 8.211 -7.996 1 96.38 87 LEU B O 1
ATOM 1641 N N . GLU B 1 88 ? 11.25 7.676 -7.234 1 94.38 88 GLU B N 1
ATOM 1642 C CA . GLU B 1 88 ? 11.906 8.719 -8.023 1 94.38 88 GLU B CA 1
ATOM 1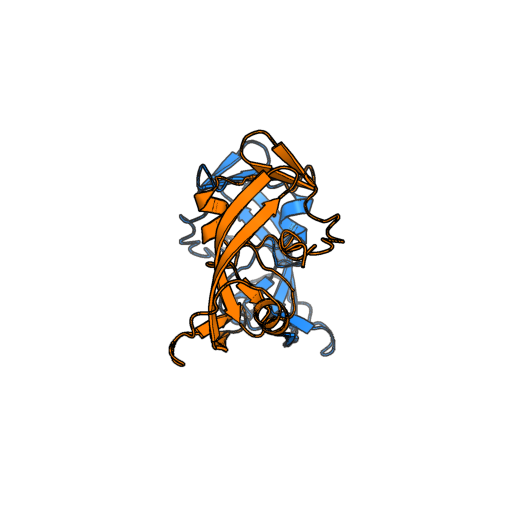643 C C . GLU B 1 88 ? 12.016 8.305 -9.492 1 94.38 88 GLU B C 1
ATOM 1645 O O . GLU B 1 88 ? 11.656 9.07 -10.391 1 94.38 88 GLU B O 1
ATOM 1650 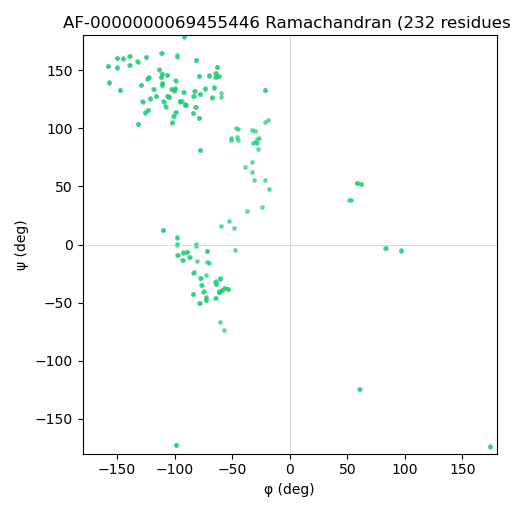N N . GLU B 1 89 ? 12.469 7.102 -9.672 1 94.81 89 GLU B N 1
ATOM 1651 C CA . GLU B 1 89 ? 12.648 6.59 -11.023 1 94.81 89 GLU B CA 1
ATOM 1652 C C . GLU B 1 89 ? 11.414 5.832 -11.5 1 94.81 89 GLU B C 1
ATOM 1654 O O . GLU B 1 89 ? 11.336 5.41 -12.656 1 94.81 89 GLU B O 1
ATOM 1659 N N . ASN B 1 90 ? 10.438 5.613 -10.641 1 94.12 90 ASN B N 1
ATOM 1660 C CA . ASN B 1 90 ? 9.203 4.891 -10.93 1 94.12 90 ASN B CA 1
ATOM 1661 C C . ASN B 1 90 ? 9.484 3.467 -11.406 1 94.12 90 ASN B C 1
ATOM 1663 O O . ASN B 1 90 ? 8.992 3.047 -12.453 1 94.12 90 ASN B O 1
ATOM 1667 N N . GLU B 1 91 ? 10.273 2.805 -10.578 1 95.69 91 GLU B N 1
ATOM 1668 C CA . GLU B 1 91 ? 10.625 1.426 -10.906 1 95.69 91 GLU B CA 1
ATOM 1669 C C . GLU B 1 91 ? 10.734 0.571 -9.641 1 95.69 91 GLU B C 1
ATOM 1671 O O . GLU B 1 91 ? 10.883 1.099 -8.539 1 95.69 91 GLU B O 1
ATOM 1676 N N . ILE B 1 92 ? 10.633 -0.731 -9.852 1 95.19 92 ILE B N 1
ATOM 1677 C CA . ILE B 1 92 ? 11 -1.7 -8.82 1 95.19 92 ILE B CA 1
ATOM 1678 C C . ILE B 1 92 ? 12.258 -2.449 -9.242 1 95.19 92 ILE B C 1
ATOM 1680 O O . ILE B 1 92 ? 12.492 -2.666 -10.438 1 95.19 92 ILE B O 1
ATOM 1684 N N . ARG B 1 93 ? 13 -2.771 -8.25 1 96 93 ARG B N 1
ATOM 1685 C CA . ARG B 1 93 ? 14.266 -3.447 -8.516 1 96 93 ARG B CA 1
ATOM 1686 C C . ARG B 1 93 ? 14.398 -4.715 -7.676 1 96 93 ARG B C 1
ATOM 1688 O O . ARG B 1 93 ? 14.008 -4.734 -6.508 1 96 93 ARG B O 1
ATOM 1695 N N . THR B 1 94 ? 14.852 -5.656 -8.297 1 95.19 94 THR B N 1
ATOM 1696 C CA . THR B 1 94 ? 15.211 -6.891 -7.609 1 95.19 94 THR B CA 1
ATOM 1697 C C . THR B 1 94 ? 16.234 -7.684 -8.422 1 95.19 94 THR B C 1
ATOM 1699 O O . THR B 1 94 ? 16.172 -7.703 -9.656 1 95.19 94 THR B O 1
ATOM 1702 N N . ARG B 1 95 ? 17.156 -8.234 -7.727 1 92.31 95 ARG B N 1
ATOM 1703 C CA . ARG B 1 95 ? 18.141 -9.117 -8.352 1 92.31 95 ARG B CA 1
ATOM 1704 C C . ARG B 1 95 ? 18.781 -8.445 -9.562 1 92.31 95 ARG B C 1
ATOM 1706 O O . ARG B 1 95 ? 18.891 -9.047 -10.633 1 92.31 95 ARG B O 1
ATOM 1713 N N . GLY B 1 96 ? 19.031 -7.223 -9.484 1 91.31 96 GLY B N 1
ATOM 1714 C CA . GLY B 1 96 ? 19.766 -6.484 -10.508 1 91.31 96 GLY B CA 1
ATOM 1715 C C . GLY B 1 96 ? 18.875 -6.035 -11.664 1 91.31 96 GLY B C 1
ATOM 1716 O O . GLY B 1 96 ? 19.359 -5.41 -12.609 1 91.31 96 GLY B O 1
ATOM 1717 N N . GLU B 1 97 ? 17.641 -6.367 -11.672 1 93.88 97 GLU B N 1
ATOM 1718 C CA . GLU B 1 97 ? 16.734 -5.957 -12.734 1 93.88 97 GLU B CA 1
ATOM 1719 C C . GLU B 1 97 ? 15.891 -4.762 -12.305 1 93.88 97 GLU B C 1
ATOM 1721 O O . GLU B 1 97 ? 15.445 -4.684 -11.156 1 93.88 97 GLU B O 1
ATOM 1726 N N . GLU B 1 98 ? 15.695 -3.898 -13.219 1 93.75 98 GLU B N 1
ATOM 1727 C CA . GLU B 1 98 ? 14.828 -2.738 -13.039 1 93.75 98 GLU B CA 1
ATOM 1728 C C . GLU B 1 98 ? 13.547 -2.871 -13.867 1 93.75 98 GLU B C 1
ATOM 1730 O O . GLU B 1 98 ? 13.602 -3.082 -15.078 1 93.75 98 GLU B O 1
ATOM 1735 N N . ILE B 1 99 ? 12.484 -2.809 -13.18 1 92.5 99 ILE B N 1
ATOM 1736 C CA . ILE B 1 99 ? 11.188 -2.99 -13.82 1 92.5 99 ILE B CA 1
ATOM 1737 C C . ILE B 1 99 ? 10.32 -1.75 -13.609 1 92.5 99 ILE B C 1
ATOM 1739 O O . ILE B 1 99 ? 10.117 -1.315 -12.469 1 92.5 99 ILE B O 1
ATOM 1743 N N . PRO B 1 100 ? 9.812 -1.143 -14.609 1 89.94 100 PRO B N 1
ATOM 1744 C CA . PRO B 1 100 ? 8.938 0.018 -14.43 1 89.94 100 PRO B CA 1
ATOM 1745 C C . PRO B 1 100 ? 7.691 -0.306 -13.602 1 89.94 100 PRO B C 1
ATOM 1747 O O . PRO B 1 100 ? 7.121 -1.391 -13.742 1 89.94 100 PRO B O 1
ATOM 1750 N N . LEU B 1 101 ? 7.348 0.434 -12.492 1 82.44 101 LEU B N 1
ATOM 1751 C CA . LEU B 1 101 ? 6.191 0.225 -11.625 1 82.44 101 LEU B CA 1
ATOM 1752 C C . LEU B 1 101 ? 4.895 0.29 -12.43 1 82.44 101 LEU B C 1
ATOM 1754 O O . LEU B 1 101 ? 3.98 -0.506 -12.203 1 82.44 101 LEU B O 1
ATOM 1758 N N . PHE B 1 102 ? 4.312 1.515 -12.953 1 61.41 102 PHE B N 1
ATOM 1759 C CA . PHE B 1 102 ? 2.967 1.766 -13.453 1 61.41 102 PHE B CA 1
ATOM 1760 C C . PHE B 1 102 ? 2.822 1.28 -14.891 1 61.41 102 PHE B C 1
ATOM 1762 O O . PHE B 1 102 ? 1.846 1.61 -15.562 1 61.41 102 PHE B O 1
ATOM 1769 N N . SER B 1 103 ? 3.896 0.955 -15.656 1 48 103 SER B N 1
ATOM 1770 C CA . SER B 1 103 ? 3.172 0.731 -16.906 1 48 103 SER B CA 1
ATOM 1771 C C . SER B 1 103 ? 2.021 -0.249 -16.703 1 48 103 SER B C 1
ATOM 1773 O O . SER B 1 103 ? 2.131 -1.424 -17.062 1 48 103 SER B O 1
ATOM 1775 N N . ALA B 1 104 ? 1.694 -0.342 -15.648 1 37.34 104 ALA B N 1
ATOM 1776 C CA . ALA B 1 104 ? 0.854 -1.483 -15.297 1 37.34 104 ALA B CA 1
ATOM 1777 C C . ALA B 1 104 ? -0.305 -1.635 -16.281 1 37.34 104 ALA B C 1
ATOM 1779 O O . ALA B 1 104 ? -1.318 -0.94 -16.156 1 37.34 104 ALA B O 1
ATOM 1780 N N . SER B 1 105 ? -0.416 -1.086 -17.391 1 34.75 105 SER B N 1
ATOM 1781 C CA . SER B 1 105 ? -1.129 -2.164 -18.062 1 34.75 105 SER B CA 1
ATOM 1782 C C . SER B 1 105 ? -0.623 -3.529 -17.609 1 34.75 105 SER B C 1
ATOM 1784 O O . SER B 1 105 ? 0.395 -4.016 -18.109 1 34.75 105 SER B O 1
ATOM 1786 N N . VAL B 1 106 ? -0.152 -3.557 -16.406 1 32.84 106 VAL B N 1
ATOM 1787 C CA . VAL B 1 106 ? 0.13 -4.957 -16.094 1 32.84 106 VAL B CA 1
ATOM 1788 C C . VAL B 1 106 ? -0.883 -5.852 -16.812 1 32.84 106 VAL B C 1
ATOM 1790 O O . VAL B 1 106 ? -2.082 -5.785 -16.531 1 32.84 106 VAL B O 1
ATOM 1793 N N . GLN B 1 107 ? -0.846 -5.789 -17.938 1 30.48 107 GLN B N 1
ATOM 1794 C CA . GLN B 1 107 ? -1.533 -6.969 -18.469 1 30.48 107 GLN B CA 1
ATOM 1795 C C . GLN B 1 107 ? -1.217 -8.203 -17.625 1 30.48 107 GLN B C 1
ATOM 1797 O O . GLN B 1 107 ? -0.051 -8.578 -17.469 1 30.48 107 GLN B O 1
ATOM 1802 N N . SER B 1 108 ? -1.684 -8.195 -16.406 1 31.72 108 SER B N 1
ATOM 1803 C CA . SER B 1 108 ? -1.636 -9.5 -15.75 1 31.72 108 SER B CA 1
ATOM 1804 C C . SER B 1 108 ? -1.555 -10.633 -16.766 1 31.72 108 SER B C 1
ATOM 1806 O O . SER B 1 108 ? -2.484 -10.836 -17.562 1 31.72 108 SER B O 1
ATOM 1808 N N . ARG B 1 109 ? -0.592 -10.648 -17.656 1 33.53 109 ARG B N 1
ATOM 1809 C CA . ARG B 1 109 ? -0.597 -12.016 -18.172 1 33.53 109 ARG B CA 1
ATOM 1810 C C . ARG B 1 109 ? -0.676 -13.016 -17.016 1 33.53 109 ARG B C 1
ATOM 1812 O O . ARG B 1 109 ? 0.109 -12.945 -16.078 1 33.53 109 ARG B O 1
ATOM 1819 N N . ALA B 1 110 ? -1.811 -13.539 -16.734 1 34.47 110 ALA B N 1
ATOM 1820 C CA . ALA B 1 110 ? -1.894 -14.742 -15.914 1 34.47 110 ALA B CA 1
ATOM 1821 C C . ALA B 1 110 ? -0.576 -15.516 -15.93 1 34.47 110 ALA B C 1
ATOM 1823 O O . ALA B 1 110 ? 0.199 -15.406 -16.891 1 34.47 110 ALA B O 1
ATOM 1824 N N . PRO B 1 111 ? 0.021 -15.984 -14.82 1 33.34 111 PRO B N 1
ATOM 1825 C CA . PRO B 1 111 ? 1.146 -16.906 -15.016 1 33.34 111 PRO B CA 1
ATOM 1826 C C . PRO B 1 111 ? 1.118 -17.578 -16.391 1 33.34 111 PRO B C 1
ATOM 1828 O O . PRO B 1 111 ? 0.041 -17.875 -16.922 1 33.34 111 PRO B O 1
ATOM 1831 N N . TYR B 1 112 ? 1.958 -17.188 -17.312 1 31.94 112 TYR B N 1
ATOM 1832 C CA . TYR B 1 112 ? 2.074 -18 -18.516 1 31.94 112 TYR B CA 1
ATOM 1833 C C . TYR B 1 112 ? 1.828 -19.469 -18.203 1 31.94 112 TYR B C 1
ATOM 1835 O O . TYR B 1 112 ? 2.525 -20.062 -17.375 1 31.94 112 TYR B O 1
ATOM 1843 N N . TRP B 1 113 ? 0.598 -19.984 -18.219 1 28.36 113 TRP B N 1
ATOM 1844 C CA . TRP B 1 113 ? 0.292 -21.406 -18.266 1 28.36 113 TRP B CA 1
ATOM 1845 C C . TRP B 1 113 ? 1.047 -22.094 -19.391 1 28.36 113 TRP B C 1
ATOM 1847 O O . TRP B 1 113 ? 0.903 -21.719 -20.562 1 28.36 113 TRP B O 1
ATOM 1857 N N . PRO B 1 114 ? 2.213 -22.609 -19.141 1 26.77 114 PRO B N 1
ATOM 1858 C CA . PRO B 1 114 ? 2.666 -23.422 -20.281 1 26.77 114 PRO B CA 1
ATOM 1859 C C . PRO B 1 114 ? 1.516 -24.094 -21.016 1 26.77 114 PRO B C 1
ATOM 1861 O O . PRO B 1 114 ? 0.581 -24.594 -20.375 1 26.77 114 PRO B O 1
ATOM 1864 N N . LYS B 1 115 ? 1.029 -23.578 -22.109 1 30.86 115 LYS B N 1
ATOM 1865 C CA . LYS B 1 115 ? 0.131 -24.344 -22.969 1 30.86 115 LYS B CA 1
ATOM 1866 C C . LYS B 1 115 ? 0.41 -25.844 -22.859 1 30.86 115 LYS B C 1
ATOM 1868 O O . LYS B 1 115 ? 1.532 -26.297 -23.094 1 30.86 115 LYS B O 1
ATOM 1873 N N . ARG B 1 116 ? -0.145 -26.672 -22.047 1 24.2 116 ARG B N 1
ATOM 1874 C CA . ARG B 1 116 ? -0.175 -28.094 -22.391 1 24.2 116 ARG B CA 1
ATOM 1875 C C . ARG B 1 116 ? -0.593 -28.297 -23.844 1 24.2 116 ARG B C 1
ATOM 1877 O O . ARG B 1 116 ? -1.588 -27.719 -24.297 1 24.2 116 ARG B O 1
ATOM 1884 N N . GLU B 1 117 ? 0.288 -28.375 -24.766 1 22.94 117 GLU B N 1
ATOM 1885 C CA 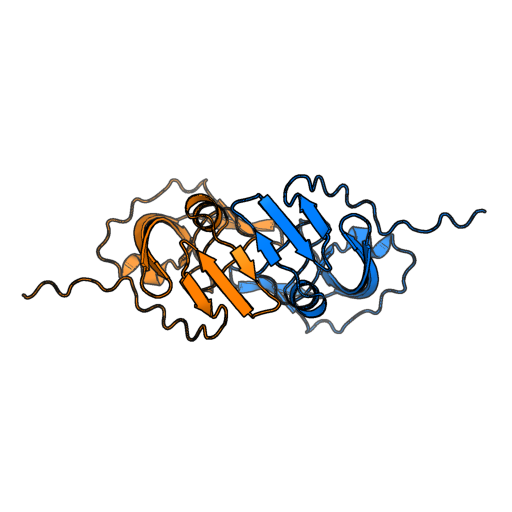. GLU B 1 117 ? -0.063 -29.109 -25.9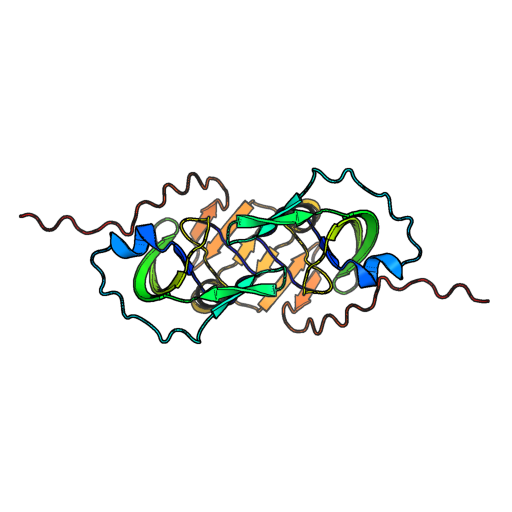69 1 22.94 117 GLU B CA 1
ATOM 1886 C C . GLU B 1 117 ? -1.062 -30.234 -25.656 1 22.94 117 GLU B C 1
ATOM 1888 O O . GLU B 1 117 ? -0.785 -31.109 -24.844 1 22.94 117 GLU B O 1
ATOM 1893 N N . LEU B 1 118 ? -2.391 -29.953 -25.688 1 18.45 118 LEU B N 1
ATOM 1894 C CA . LEU B 1 118 ? -3.1 -31.141 -26.125 1 18.45 118 LEU B CA 1
ATOM 1895 C C . LEU B 1 118 ? -2.627 -31.578 -27.516 1 18.45 118 LEU B C 1
ATOM 1897 O O . LEU B 1 118 ? -2.35 -30.734 -28.375 1 18.45 118 LEU B O 1
#

InterPro domains:
  IPR001969 Aspartic peptidase, active site [PS00141] (1-12)
  IPR021109 Aspartic peptidase domain superfamily [G3DSA:2.40.70.10] (1-106)
  IPR021109 Aspartic peptidase domain superfamily [SSF50630] (1-86)

Nearest PDB structures (foldseek):
  4z2z-assembly1_B  TM=7.707E-01  e=6.222E-06  Saccharomyces cerevisiae S288C
  2i1a-assembly2_D  TM=8.004E-01  e=1.584E-05  Saccharomyces cerevisiae
  4z2z-assembly1_A  TM=7.739E-01  e=2.842E-05  Saccharomyces cerevisiae S288C
  2i1a-assembly2_C  TM=8.153E-01  e=9.142E-05  Saccharomyces cerevisiae
  2i1a-assembly1_B  TM=7.981E-01  e=1.298E-04  Saccharomyces cerevisiae

Sequence (236 aa):
MLVDTGATVTLLRTDLAQKLREQLIYTASNISVKTATGEKTERRGKLDASNECGSRKFQHRLYVADITDPYILGLDFLKKFNFTVDLEENEIRTRGEEIPLFSASVQSRAPYWPKRELMLVDTGATVTLLRTDLAQKLREQLIYTASNISVKTATGEKTERRGKLDASNECGSRKFQHRLYVADITDPYILGLDFLKKFNFTVDLEENEIRTRGEEIPLFSASVQSRAPYWPKREL